Protein AF-A0A819KLL6-F1 (afdb_monomer_lite)

Sequence (241 aa):
MSSAAFSETLQFVTNVKLQELEKRRQAFSQHASRVLIDAQKHDNDLIEKVTTLVQGITSWSGFRISNGNLNLDNIQRWLHQATLDPGFPRSLLESWAQKLTDRINQENTQYDYAKLFGNLLTDWLTVSSQSIGTTNTQADQNMATGNQDDSEKLNSTDTMEQKKQLESIIFREREIDVHGLEAYLEDLFSDKDAQEALIALRVRLATFGDTLRRTTINEYDMEWCIKSLLAADLLSDAKQT

Radius of gyration: 29.78 Å; chains: 1; bounding box: 58×73×79 Å

Organism: NCBI:txid433720

Secondary structure (DSSP, 8-state):
-HHHHHHHHHHHHHHHHHHHHHHHHHHHHHHHHHHHHHHHHTTT-HHHHHHHHHHHHHH-TT----TTT--HHHHHHHHHHHHH-TT--HHHHHHHHHHHHHHHHHHHHHHHHHHHHHHHHHHHHHHHHHHHHSSS-SS---------HHHHHHHHHHHHHHHHHHHHHHHS-----HHHHHHHHHHHT-SHHHHHHHHHHHHHHHHHHHHHHHPPP-HHHHHHHHHHHHHTT-SSGGG--

pLDDT: mean 79.27, std 16.71, range [30.45, 96.19]

Foldseek 3Di:
DVVLLVLVVVLVVLVVVLVVLVVVLVVLVVLLVVLVVCLVVCPVPLLVSLVSLLCSQVVDPPQDPPPPPDDSVVVVVVSVVVVVDPPDDPVVSVVSSVVSNVSSVVVSVVSVVVNVVSVVVSVVSVVVSVVVVPPDPDDDDDDDDDDPPPVVVVVVVVSVVVVVVVCCVVPDDPPDPPVVVVVVVCVVQVDPVSVVVVVVVVVVVVVVVVCVVPDDQDPVNVVVVVVVCVVVCCPDPVNVD

Structure (mmCIF, N/CA/C/O backbone):
data_AF-A0A819KLL6-F1
#
_entry.id   AF-A0A819KLL6-F1
#
loop_
_atom_site.group_PDB
_atom_site.id
_atom_site.type_symbol
_atom_site.label_atom_id
_atom_site.label_alt_id
_atom_site.label_comp_id
_atom_site.label_asym_id
_atom_site.label_entity_id
_atom_site.label_seq_id
_atom_site.pdbx_PDB_ins_code
_atom_site.Cartn_x
_atom_site.Cartn_y
_atom_site.Cartn_z
_atom_site.occupancy
_atom_site.B_iso_or_equiv
_atom_site.auth_seq_id
_atom_site.auth_comp_id
_atom_site.auth_asym_id
_atom_site.auth_atom_id
_atom_site.pdbx_PDB_model_num
ATOM 1 N N . MET A 1 1 ? -19.295 -7.312 40.055 1.00 43.69 1 MET A N 1
ATOM 2 C CA . MET A 1 1 ? -20.342 -7.357 39.012 1.00 43.69 1 MET A CA 1
ATOM 3 C C . MET A 1 1 ? -19.944 -6.600 37.732 1.00 43.69 1 MET A C 1
ATOM 5 O O . MET A 1 1 ? -20.010 -7.207 36.680 1.00 43.69 1 MET A O 1
ATOM 9 N N . SER A 1 2 ? -19.447 -5.350 37.777 1.00 51.59 2 SER A N 1
ATOM 10 C CA . SER A 1 2 ? -19.089 -4.568 36.560 1.00 51.59 2 SER A CA 1
ATOM 11 C C . SER A 1 2 ? -17.897 -5.102 35.728 1.00 51.59 2 SER A C 1
ATOM 13 O O . SER A 1 2 ? -17.943 -5.047 34.503 1.00 51.59 2 SER A O 1
ATOM 15 N N . SER A 1 3 ? -16.860 -5.672 36.361 1.00 57.91 3 SER A N 1
ATOM 16 C CA . SER A 1 3 ? -15.659 -6.170 35.653 1.00 57.91 3 SER A CA 1
ATOM 17 C C . SER A 1 3 ? -15.942 -7.359 34.717 1.00 57.91 3 SER A C 1
ATOM 19 O O . SER A 1 3 ? -15.397 -7.435 33.619 1.00 57.91 3 SER A O 1
ATOM 21 N N . ALA A 1 4 ? -16.850 -8.259 35.115 1.00 61.16 4 ALA A N 1
ATOM 22 C CA . ALA A 1 4 ? -17.187 -9.450 34.331 1.00 61.16 4 ALA A CA 1
ATOM 23 C C . ALA A 1 4 ? -17.933 -9.093 33.032 1.00 61.16 4 ALA A C 1
ATOM 25 O O . ALA A 1 4 ? -17.544 -9.550 31.962 1.00 61.16 4 ALA A O 1
ATOM 26 N N . ALA A 1 5 ? -18.926 -8.199 33.111 1.00 61.94 5 ALA A N 1
ATOM 27 C CA . ALA A 1 5 ? -19.683 -7.731 31.946 1.00 61.94 5 ALA A CA 1
ATOM 28 C C . ALA A 1 5 ? -18.800 -6.978 30.931 1.00 61.94 5 ALA A C 1
ATOM 30 O O . ALA A 1 5 ? -18.973 -7.127 29.720 1.00 61.94 5 ALA A O 1
ATOM 31 N N . PHE A 1 6 ? -17.820 -6.206 31.418 1.00 69.00 6 PHE A N 1
ATOM 32 C CA . PHE A 1 6 ? -16.822 -5.534 30.579 1.00 69.00 6 PHE A CA 1
ATOM 33 C C . PHE A 1 6 ? -15.870 -6.528 29.895 1.00 69.00 6 PHE A C 1
ATOM 35 O O . PHE A 1 6 ? -15.608 -6.414 28.699 1.00 69.00 6 PHE A O 1
ATOM 42 N N . SER A 1 7 ? -15.387 -7.538 30.628 1.00 72.69 7 SER A N 1
ATOM 43 C CA . SER A 1 7 ? -14.541 -8.599 30.068 1.00 72.69 7 SER A CA 1
ATOM 44 C C . SER A 1 7 ? -15.262 -9.380 28.966 1.00 72.69 7 SER A C 1
ATOM 46 O O . SER A 1 7 ? -14.669 -9.676 27.932 1.00 72.69 7 SER A O 1
ATOM 48 N N . GLU A 1 8 ? -16.547 -9.678 29.159 1.00 74.00 8 GLU A N 1
ATOM 49 C CA . GLU A 1 8 ? -17.359 -10.428 28.198 1.00 74.00 8 GLU A CA 1
ATOM 50 C C . GLU A 1 8 ? -17.634 -9.626 26.913 1.00 74.00 8 GLU A C 1
ATOM 52 O O . GLU A 1 8 ? -17.493 -10.145 25.803 1.00 74.00 8 GLU A O 1
ATOM 57 N N . THR A 1 9 ? -17.950 -8.331 27.032 1.00 80.69 9 THR A N 1
ATOM 58 C CA . THR A 1 9 ? -18.115 -7.455 25.856 1.00 80.69 9 THR A CA 1
ATOM 59 C C . THR A 1 9 ? -16.808 -7.279 25.088 1.00 80.69 9 THR A C 1
ATOM 61 O O . THR A 1 9 ? -16.808 -7.358 23.858 1.00 80.69 9 THR A O 1
ATOM 64 N N . LEU A 1 10 ? -15.683 -7.099 25.785 1.00 79.94 10 LEU A N 1
ATOM 65 C CA . LEU A 1 10 ? -14.361 -6.985 25.165 1.00 79.94 10 LEU A CA 1
ATOM 66 C C . LEU A 1 10 ? -13.969 -8.293 24.452 1.00 79.94 10 LEU A C 1
ATOM 68 O O . LEU A 1 10 ? -13.475 -8.256 23.322 1.00 79.94 10 LEU A O 1
ATOM 72 N N . GLN A 1 11 ? -14.267 -9.450 25.048 1.00 80.81 11 GLN A N 1
ATOM 73 C CA . GLN A 1 11 ? -14.055 -10.761 24.429 1.00 80.81 11 GLN A CA 1
ATOM 74 C C . GLN A 1 11 ? -14.907 -10.949 23.167 1.00 80.81 11 GLN A C 1
ATOM 76 O O . GLN A 1 11 ? -14.390 -11.393 22.140 1.00 80.81 11 GLN A O 1
ATOM 81 N N . PHE A 1 12 ? -16.183 -10.555 23.191 1.00 80.56 12 PHE A N 1
ATOM 82 C CA . PHE A 1 12 ? -17.045 -10.600 22.008 1.00 80.56 12 PHE A CA 1
ATOM 83 C C . PHE A 1 12 ? -16.522 -9.701 20.877 1.00 80.56 12 PHE A C 1
ATOM 85 O O . PHE A 1 12 ? -16.361 -10.164 19.747 1.00 80.56 12 PHE A O 1
ATOM 92 N N . VAL A 1 13 ? -16.199 -8.436 21.177 1.00 84.00 13 VAL A N 1
ATOM 93 C CA . VAL A 1 13 ? -15.665 -7.487 20.184 1.00 84.00 13 VAL A CA 1
ATOM 94 C C . VAL A 1 13 ? -14.349 -7.998 19.597 1.00 84.00 13 VAL A C 1
ATOM 96 O O . VAL A 1 13 ? -14.168 -7.959 18.380 1.00 84.00 13 VAL A O 1
ATOM 99 N N . THR A 1 14 ? -13.458 -8.527 20.438 1.00 85.62 14 THR A N 1
ATOM 100 C CA . THR A 1 14 ? -12.196 -9.145 20.008 1.00 85.62 14 THR A CA 1
ATOM 101 C C . THR A 1 14 ? -12.443 -10.303 19.047 1.00 85.62 14 THR A C 1
ATOM 103 O O . THR A 1 14 ? -11.860 -10.324 17.966 1.00 85.62 14 THR A O 1
ATOM 106 N N . ASN A 1 15 ? -13.341 -11.231 19.389 1.00 84.81 15 ASN A N 1
ATOM 107 C CA . ASN A 1 15 ? -13.653 -12.383 18.541 1.00 84.81 15 ASN A CA 1
ATOM 108 C C . ASN A 1 15 ? -14.203 -11.963 17.173 1.00 84.81 15 ASN A C 1
ATOM 110 O O . ASN A 1 15 ? -13.747 -12.466 16.146 1.00 84.81 15 ASN A O 1
ATOM 114 N N . VAL A 1 16 ? -15.130 -11.000 17.138 1.00 88.19 16 VAL A N 1
ATOM 115 C CA . VAL A 1 16 ? -15.673 -10.467 15.877 1.00 88.19 16 VAL A CA 1
ATOM 116 C C . VAL A 1 16 ? -14.569 -9.806 15.045 1.00 88.19 16 VAL A C 1
ATOM 118 O O . VAL A 1 16 ? -14.464 -10.045 13.840 1.00 88.19 16 VAL A O 1
ATOM 121 N N . LYS A 1 17 ? -13.699 -9.005 15.673 1.00 88.44 17 LYS A N 1
ATOM 122 C CA . LYS A 1 17 ? -12.571 -8.359 14.984 1.00 88.44 17 LYS A CA 1
ATOM 123 C C . LYS A 1 17 ? -11.560 -9.372 14.453 1.00 88.44 17 LYS A C 1
ATOM 125 O O . LYS A 1 17 ? -11.048 -9.172 13.354 1.00 88.44 17 LYS A O 1
ATOM 130 N N . LEU A 1 18 ? -11.304 -10.456 15.180 1.00 89.94 18 LEU A N 1
ATOM 131 C CA . LEU A 1 18 ? -10.406 -11.522 14.743 1.00 89.94 18 LEU A CA 1
ATOM 132 C C . LEU A 1 18 ? -10.955 -12.321 13.569 1.00 89.94 18 LEU A C 1
ATOM 134 O O . LEU A 1 18 ? -10.202 -12.639 12.652 1.00 89.94 18 LEU A O 1
ATOM 138 N N . GLN A 1 19 ? -12.257 -12.607 13.558 1.00 89.12 19 GLN A N 1
ATOM 139 C CA . GLN A 1 19 ? -12.903 -13.261 12.419 1.00 89.12 19 GLN A CA 1
ATOM 140 C C . GLN A 1 19 ? -12.798 -12.408 11.150 1.00 89.12 19 GLN A C 1
ATOM 142 O O . GLN A 1 19 ? -12.433 -12.912 10.087 1.00 89.12 19 GLN A O 1
ATOM 147 N N . GLU A 1 20 ? -13.057 -11.104 11.264 1.00 90.56 20 GLU A N 1
ATOM 148 C CA . GLU A 1 20 ? -12.923 -10.174 10.140 1.00 90.56 20 GLU A CA 1
ATOM 149 C C . GLU A 1 20 ? -11.459 -10.028 9.688 1.00 90.56 20 GLU A C 1
ATOM 151 O O . GLU A 1 20 ? -11.174 -9.980 8.489 1.00 90.56 20 GLU A O 1
ATOM 156 N N . LEU A 1 21 ? -10.509 -10.021 10.628 1.00 90.56 21 LEU A N 1
ATOM 157 C CA . LEU A 1 21 ? -9.077 -10.029 10.329 1.00 90.56 21 LEU A CA 1
ATOM 158 C C . LEU A 1 21 ? -8.664 -11.298 9.579 1.00 90.56 21 LEU A C 1
ATOM 160 O O . LEU A 1 21 ? -7.962 -11.202 8.575 1.00 90.56 21 LEU A O 1
ATOM 164 N N . GLU A 1 22 ? -9.119 -12.475 10.013 1.00 90.75 22 GLU A N 1
ATOM 165 C CA . GLU A 1 22 ? -8.812 -13.743 9.345 1.00 90.75 22 GLU A CA 1
ATOM 166 C C . GLU A 1 22 ? -9.378 -13.776 7.923 1.00 90.75 22 GLU A C 1
ATOM 168 O O . GLU A 1 22 ? -8.683 -14.196 6.997 1.00 90.75 22 GLU A O 1
ATOM 173 N N . LYS A 1 23 ? -10.601 -13.271 7.721 1.00 92.44 23 LYS A N 1
ATOM 174 C CA . LYS A 1 23 ? -11.202 -13.150 6.388 1.00 92.44 23 LYS A CA 1
ATOM 175 C C . LYS A 1 23 ? -10.347 -12.274 5.469 1.00 92.44 23 LYS A C 1
ATOM 177 O O . LYS A 1 23 ? -10.084 -12.650 4.326 1.00 92.44 23 LYS A O 1
ATOM 182 N N . ARG A 1 24 ? -9.872 -11.130 5.972 1.00 90.81 24 ARG A N 1
ATOM 183 C CA . ARG A 1 24 ? -8.979 -10.230 5.224 1.00 90.81 24 ARG A CA 1
ATOM 184 C C . ARG A 1 24 ? -7.627 -10.871 4.934 1.00 90.81 24 ARG A C 1
ATOM 186 O O . ARG A 1 24 ? -7.157 -10.767 3.806 1.00 90.81 24 ARG A O 1
ATOM 193 N N . ARG A 1 25 ? -7.041 -11.577 5.906 1.00 91.38 25 ARG A N 1
ATOM 194 C CA . ARG A 1 25 ? -5.781 -12.316 5.741 1.00 91.38 25 ARG A CA 1
ATOM 195 C C . ARG A 1 25 ? -5.893 -13.372 4.648 1.00 91.38 25 ARG A C 1
ATOM 197 O O . ARG A 1 25 ? -5.031 -13.438 3.781 1.00 91.38 25 ARG A O 1
ATOM 204 N N . GLN A 1 26 ? -6.956 -14.176 4.656 1.00 93.19 26 GLN A N 1
ATOM 205 C CA . GLN A 1 26 ? -7.172 -15.205 3.635 1.00 93.19 26 GLN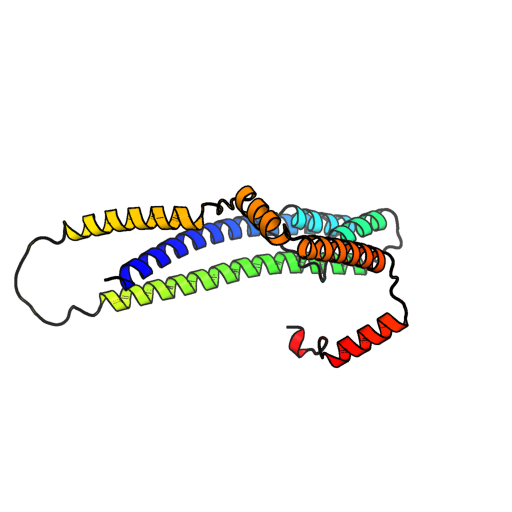 A CA 1
ATOM 206 C C . GLN A 1 26 ? -7.350 -14.592 2.247 1.00 93.19 26 GLN A C 1
ATOM 208 O O . GLN A 1 26 ? -6.708 -15.037 1.297 1.00 93.19 26 GLN A O 1
ATOM 213 N N . ALA A 1 27 ? -8.170 -13.544 2.138 1.00 92.62 27 ALA A N 1
ATOM 214 C CA . ALA A 1 27 ? -8.381 -12.847 0.877 1.00 92.62 27 ALA A CA 1
ATOM 215 C C . ALA A 1 27 ? -7.073 -12.233 0.341 1.00 92.62 27 ALA A C 1
ATOM 217 O O . ALA A 1 27 ? -6.761 -12.394 -0.839 1.00 92.62 27 ALA A O 1
ATOM 218 N N . PHE A 1 28 ? -6.271 -11.601 1.206 1.00 92.25 28 PHE A N 1
ATOM 219 C CA . PHE A 1 28 ? -4.978 -11.048 0.808 1.00 92.25 28 PHE A CA 1
ATOM 220 C C . PHE A 1 28 ? -3.969 -12.137 0.443 1.00 92.25 28 PHE A C 1
ATOM 222 O O . PHE A 1 28 ? -3.293 -12.014 -0.567 1.00 92.25 28 PHE A O 1
ATOM 229 N N . SER A 1 29 ? -3.882 -13.226 1.207 1.00 92.19 29 SER A N 1
ATOM 230 C CA . SER A 1 29 ? -2.958 -14.333 0.929 1.00 92.19 29 SER A CA 1
ATOM 231 C C . SER A 1 29 ? -3.255 -15.006 -0.420 1.00 92.19 29 SER A C 1
ATOM 233 O O . SER A 1 29 ? -2.341 -15.297 -1.199 1.00 92.19 29 SER A O 1
ATOM 235 N N . GLN A 1 30 ? -4.537 -15.188 -0.755 1.00 93.94 30 GLN A N 1
ATOM 236 C CA . GLN A 1 30 ? -4.962 -15.669 -2.074 1.00 93.94 30 GLN A CA 1
ATOM 237 C C . GLN A 1 30 ? -4.600 -14.678 -3.187 1.00 93.94 30 GLN A C 1
ATOM 239 O O . GLN A 1 30 ? -4.105 -15.078 -4.239 1.00 93.94 30 GLN A O 1
ATOM 244 N N . HIS A 1 31 ? -4.803 -13.381 -2.951 1.00 92.88 31 HIS A N 1
ATOM 245 C CA . HIS A 1 31 ? -4.422 -12.336 -3.900 1.00 92.88 31 HIS A CA 1
ATOM 246 C C . HIS A 1 31 ? -2.905 -12.280 -4.120 1.00 92.88 31 HIS A C 1
ATOM 248 O O . HIS A 1 31 ? -2.441 -12.329 -5.256 1.00 92.88 31 HIS A O 1
ATOM 254 N N . ALA A 1 32 ? -2.126 -12.253 -3.040 1.00 92.75 32 ALA A N 1
ATOM 255 C CA . ALA A 1 32 ? -0.670 -12.214 -3.056 1.00 92.75 32 ALA A CA 1
ATOM 256 C C . ALA A 1 32 ? -0.082 -13.431 -3.779 1.00 92.75 32 ALA A C 1
ATOM 258 O O . ALA A 1 32 ? 0.744 -13.271 -4.673 1.00 92.75 32 ALA A O 1
ATOM 259 N N . SER A 1 33 ? -0.546 -14.643 -3.456 1.00 93.50 33 SER A N 1
ATOM 260 C CA . SER A 1 33 ? -0.093 -15.864 -4.138 1.00 93.50 33 SER A CA 1
ATOM 261 C C . SER A 1 33 ? -0.405 -15.839 -5.633 1.00 93.50 33 SER A C 1
ATOM 263 O O . SER A 1 33 ? 0.473 -16.143 -6.438 1.00 93.50 33 SER A O 1
ATOM 265 N N . ARG A 1 34 ? -1.608 -15.402 -6.027 1.00 94.38 34 ARG A N 1
ATOM 266 C CA . ARG A 1 34 ? -1.965 -15.227 -7.439 1.00 94.38 34 ARG A CA 1
ATOM 267 C C . ARG A 1 34 ? -1.034 -14.240 -8.146 1.00 94.38 34 ARG A C 1
ATOM 269 O O . ARG A 1 34 ? -0.492 -14.581 -9.191 1.00 94.38 34 ARG A O 1
ATOM 276 N N . VAL A 1 35 ? -0.830 -13.052 -7.577 1.00 93.38 35 VAL A N 1
ATOM 277 C CA . VAL A 1 35 ? 0.025 -12.005 -8.163 1.00 93.38 35 VAL A CA 1
ATOM 278 C C . VAL A 1 35 ? 1.471 -12.483 -8.307 1.00 93.38 35 VAL A C 1
ATOM 280 O O . VAL A 1 35 ? 2.089 -12.244 -9.341 1.00 93.38 35 VAL A O 1
ATOM 283 N N . LEU A 1 36 ? 2.008 -13.189 -7.308 1.00 92.81 36 LEU A N 1
ATOM 284 C CA . LEU A 1 36 ? 3.369 -13.728 -7.360 1.00 92.81 36 LEU A CA 1
ATOM 285 C C . LEU A 1 36 ? 3.516 -14.836 -8.413 1.00 92.81 36 LEU A C 1
ATOM 287 O O . LEU A 1 36 ? 4.511 -14.849 -9.136 1.00 92.81 36 LEU A O 1
ATOM 291 N N . ILE A 1 37 ? 2.527 -15.725 -8.546 1.00 94.12 37 ILE A N 1
ATOM 292 C CA . ILE A 1 37 ? 2.507 -16.759 -9.594 1.00 94.12 37 ILE A CA 1
ATOM 293 C C . ILE A 1 37 ? 2.413 -16.120 -10.982 1.00 94.12 37 ILE A C 1
ATOM 295 O O . ILE A 1 37 ? 3.123 -16.530 -11.898 1.00 94.12 37 ILE A O 1
ATOM 299 N N . ASP A 1 38 ? 1.548 -15.120 -11.152 1.00 91.75 38 ASP A N 1
ATOM 300 C CA . ASP A 1 38 ? 1.411 -14.410 -12.422 1.00 91.75 38 ASP A CA 1
ATOM 301 C C . ASP A 1 38 ? 2.715 -13.678 -12.778 1.00 91.75 38 ASP A C 1
ATOM 303 O O . ASP A 1 38 ? 3.191 -13.804 -13.901 1.00 91.75 38 ASP A O 1
ATOM 307 N N . ALA A 1 39 ? 3.376 -13.035 -11.811 1.00 91.75 39 ALA A N 1
ATOM 308 C CA . ALA A 1 39 ? 4.673 -12.392 -12.017 1.00 91.75 39 ALA A CA 1
ATOM 309 C C . ALA A 1 39 ? 5.799 -13.380 -12.388 1.00 91.75 39 ALA A C 1
ATOM 311 O O . ALA A 1 39 ? 6.654 -13.043 -13.205 1.00 91.75 39 ALA A O 1
ATOM 312 N N . GLN A 1 40 ? 5.804 -14.599 -11.833 1.00 91.06 40 GLN A N 1
ATOM 313 C CA . GLN A 1 40 ? 6.787 -15.644 -12.171 1.00 91.06 40 GLN A CA 1
ATOM 314 C C . GLN A 1 40 ? 6.679 -16.124 -13.626 1.00 91.06 40 GLN A C 1
ATOM 316 O O . GLN A 1 40 ? 7.679 -16.515 -14.225 1.00 91.06 40 GLN A O 1
ATOM 321 N N . LYS A 1 41 ? 5.492 -16.059 -14.244 1.00 91.19 41 LYS A N 1
ATOM 322 C CA . LYS A 1 41 ? 5.326 -16.417 -15.667 1.00 91.19 41 LYS A CA 1
ATOM 323 C C . LYS A 1 41 ? 6.127 -15.501 -16.596 1.00 91.19 41 LYS A C 1
ATOM 325 O O . LYS A 1 41 ? 6.498 -15.923 -17.687 1.00 91.19 41 LYS A O 1
ATOM 330 N N . HIS A 1 42 ? 6.418 -14.282 -16.146 1.00 89.38 42 HIS A N 1
ATOM 331 C CA . HIS A 1 42 ? 7.160 -13.270 -16.890 1.00 89.38 42 HIS A CA 1
ATOM 332 C C . HIS A 1 42 ? 8.648 -13.218 -16.494 1.00 89.38 42 HIS A C 1
ATOM 334 O O . HIS A 1 42 ? 9.291 -12.191 -16.657 1.00 89.38 42 HIS A O 1
ATOM 340 N N . ASP A 1 43 ? 9.250 -14.307 -15.997 1.00 84.00 43 ASP A N 1
ATOM 341 C CA . ASP A 1 43 ? 10.675 -14.306 -15.608 1.00 84.00 43 ASP A CA 1
ATOM 342 C C . ASP A 1 43 ? 11.637 -13.941 -16.758 1.00 84.00 43 ASP A C 1
ATOM 344 O O . ASP A 1 43 ? 12.701 -13.370 -16.515 1.00 84.00 43 ASP A O 1
ATOM 348 N N . ASN A 1 44 ? 11.246 -14.196 -18.011 1.00 84.75 44 ASN A N 1
ATOM 349 C CA . ASN A 1 44 ? 12.013 -13.788 -19.193 1.00 84.75 44 ASN A CA 1
ATOM 350 C C . ASN A 1 44 ? 11.807 -12.309 -19.582 1.00 84.75 44 ASN A C 1
ATOM 352 O O . ASN A 1 44 ? 12.675 -11.737 -20.248 1.00 84.75 44 ASN A O 1
ATOM 356 N N . ASP A 1 45 ? 10.701 -11.688 -19.156 1.00 89.31 45 ASP A N 1
ATOM 357 C CA . ASP A 1 45 ? 10.357 -10.289 -19.428 1.00 89.31 45 ASP A CA 1
ATOM 358 C C . ASP A 1 45 ? 10.166 -9.500 -18.124 1.00 89.31 45 ASP A C 1
ATOM 360 O O . ASP A 1 45 ? 9.101 -9.457 -17.502 1.00 89.31 45 ASP A O 1
ATOM 364 N N . LEU A 1 46 ? 11.234 -8.813 -17.725 1.00 89.31 46 LEU A N 1
ATOM 365 C CA . LEU A 1 46 ? 11.256 -8.021 -16.500 1.00 89.31 46 LEU A CA 1
ATOM 366 C C . LEU A 1 46 ? 10.277 -6.840 -16.530 1.00 89.31 46 LEU A C 1
ATOM 368 O O . LEU A 1 46 ? 9.808 -6.431 -15.469 1.00 89.31 46 LEU A O 1
ATOM 372 N N . ILE A 1 47 ? 9.959 -6.289 -17.704 1.00 89.88 47 ILE A N 1
ATOM 373 C CA . ILE A 1 47 ? 9.039 -5.151 -17.811 1.00 89.88 47 ILE A CA 1
ATOM 374 C C . ILE A 1 47 ? 7.619 -5.635 -17.511 1.00 89.88 47 ILE A C 1
ATOM 376 O O . ILE A 1 47 ? 6.932 -5.054 -16.663 1.00 89.88 47 ILE A O 1
ATOM 380 N N . GLU A 1 48 ? 7.197 -6.734 -18.136 1.00 90.62 48 GLU A N 1
ATOM 381 C CA . GLU A 1 48 ? 5.895 -7.354 -17.866 1.00 90.62 48 GLU A CA 1
ATOM 382 C C . GLU A 1 48 ? 5.788 -7.857 -16.421 1.00 90.62 48 GLU A C 1
ATOM 384 O O . GLU A 1 48 ? 4.758 -7.662 -15.766 1.00 90.62 48 GLU A O 1
ATOM 389 N N . LYS A 1 49 ? 6.872 -8.418 -15.872 1.00 92.56 49 LYS A N 1
ATOM 390 C CA . LYS A 1 49 ? 6.934 -8.861 -14.474 1.00 92.56 49 LYS A CA 1
ATOM 391 C C . LYS A 1 49 ? 6.679 -7.721 -13.490 1.00 92.56 49 LYS A C 1
ATOM 393 O O . LYS A 1 49 ? 5.805 -7.832 -12.630 1.00 92.56 49 LYS A O 1
ATOM 398 N N . VAL A 1 50 ? 7.409 -6.609 -13.614 1.00 92.19 50 VAL A N 1
ATOM 399 C CA . VAL A 1 50 ? 7.226 -5.443 -12.732 1.00 92.19 50 VAL A CA 1
ATOM 400 C C . VAL A 1 50 ? 5.839 -4.828 -12.944 1.00 92.19 50 VAL A C 1
ATOM 402 O O . VAL A 1 50 ? 5.179 -4.475 -11.969 1.00 92.19 50 VAL A O 1
ATOM 405 N N . THR A 1 51 ? 5.349 -4.766 -14.185 1.00 92.44 51 THR A N 1
ATOM 406 C CA . THR A 1 51 ? 3.999 -4.262 -14.493 1.00 92.44 51 THR A CA 1
ATOM 407 C C . THR A 1 51 ? 2.916 -5.077 -13.784 1.00 92.44 51 THR A C 1
ATOM 409 O O . THR A 1 51 ? 2.032 -4.503 -13.146 1.00 92.44 51 THR A O 1
ATOM 412 N N . THR A 1 52 ? 3.024 -6.407 -13.818 1.00 93.12 52 THR A N 1
ATOM 413 C CA . THR A 1 52 ? 2.096 -7.330 -13.146 1.00 93.12 52 THR A CA 1
ATOM 414 C C . THR A 1 52 ? 2.109 -7.133 -11.629 1.00 93.12 52 THR A C 1
ATOM 416 O O . THR A 1 52 ? 1.052 -7.058 -11.001 1.00 93.12 52 THR A O 1
ATOM 419 N N . LEU A 1 53 ? 3.296 -6.971 -11.030 1.00 92.50 53 LEU A N 1
ATOM 420 C CA . LEU A 1 53 ? 3.442 -6.705 -9.594 1.00 92.50 53 LEU A CA 1
ATOM 421 C C . LEU A 1 53 ? 2.817 -5.363 -9.189 1.00 92.50 53 LEU A C 1
ATOM 423 O O . LEU A 1 53 ? 2.092 -5.294 -8.196 1.00 92.50 53 LEU A O 1
ATOM 427 N N . VAL A 1 54 ? 3.054 -4.302 -9.967 1.00 91.62 54 VAL A N 1
ATOM 428 C CA . VAL A 1 54 ? 2.466 -2.979 -9.714 1.00 91.62 54 VAL A CA 1
ATOM 429 C C . VAL A 1 54 ? 0.943 -3.038 -9.811 1.00 91.62 54 VAL A C 1
ATOM 431 O O . VAL A 1 54 ? 0.262 -2.564 -8.904 1.00 91.62 54 VAL A O 1
ATOM 434 N N . GLN A 1 55 ? 0.395 -3.658 -10.860 1.00 90.56 55 GLN A N 1
ATOM 435 C CA . GLN A 1 55 ? -1.053 -3.828 -11.012 1.00 90.56 55 GLN A CA 1
ATOM 436 C C . GLN A 1 55 ? -1.647 -4.616 -9.840 1.00 90.56 55 GLN A C 1
ATOM 438 O O . GLN A 1 55 ? -2.634 -4.183 -9.239 1.00 90.56 55 GLN A O 1
ATOM 443 N N . GLY A 1 56 ? -0.997 -5.716 -9.452 1.00 89.94 56 GLY A N 1
ATOM 444 C CA . GLY A 1 56 ? -1.381 -6.521 -8.297 1.00 89.94 56 GLY A CA 1
ATOM 445 C C . GLY A 1 56 ? -1.466 -5.701 -7.011 1.00 89.94 56 GLY A C 1
ATOM 446 O O . GLY A 1 56 ? -2.463 -5.795 -6.294 1.00 89.94 56 GLY A O 1
ATOM 447 N N . ILE A 1 57 ? -0.490 -4.830 -6.760 1.00 89.31 57 ILE A N 1
ATOM 448 C CA . ILE A 1 57 ? -0.487 -3.949 -5.588 1.00 89.31 57 ILE A CA 1
ATOM 449 C C . ILE A 1 57 ? -1.580 -2.873 -5.683 1.00 89.31 57 ILE A C 1
ATOM 451 O O . ILE A 1 57 ? -2.314 -2.674 -4.720 1.00 89.31 57 ILE A O 1
ATOM 455 N N . THR A 1 58 ? -1.747 -2.217 -6.837 1.00 87.00 58 THR A N 1
ATOM 456 C CA . THR A 1 58 ? -2.780 -1.172 -7.015 1.00 87.00 58 THR A CA 1
ATOM 457 C C . THR A 1 58 ? -4.211 -1.704 -6.938 1.00 87.00 58 THR A C 1
ATOM 459 O O . THR A 1 58 ? -5.112 -0.987 -6.513 1.00 87.00 58 THR A O 1
ATOM 462 N N . SER A 1 59 ? -4.432 -2.960 -7.333 1.00 87.94 59 SER A N 1
ATOM 463 C CA . SER A 1 59 ? -5.760 -3.585 -7.309 1.00 87.94 59 SER A CA 1
ATOM 464 C C . SER A 1 59 ? -6.253 -3.905 -5.895 1.00 87.94 59 SER A C 1
ATOM 466 O O . SER A 1 59 ? -7.454 -4.068 -5.683 1.00 87.94 59 SER A O 1
ATOM 468 N N . TRP A 1 60 ? -5.348 -3.967 -4.914 1.00 86.50 60 TRP A N 1
ATOM 469 C CA . TRP A 1 60 ? -5.699 -4.230 -3.526 1.00 86.50 60 TRP A CA 1
ATOM 470 C C . TRP A 1 60 ? -5.887 -2.922 -2.752 1.00 86.50 60 TRP A C 1
ATOM 472 O O . TRP A 1 60 ? -4.925 -2.260 -2.368 1.00 86.50 60 TRP A O 1
ATOM 482 N N . SER A 1 61 ? -7.138 -2.571 -2.439 1.00 74.75 61 SER A N 1
ATOM 483 C CA . SER A 1 61 ? -7.488 -1.314 -1.751 1.00 74.75 61 SER A CA 1
ATOM 484 C C . SER A 1 61 ? -6.924 -1.178 -0.327 1.00 74.75 61 SER A C 1
ATOM 486 O O . SER A 1 61 ? -7.032 -0.115 0.280 1.00 74.75 61 SER A O 1
ATOM 488 N N . GLY A 1 62 ? -6.364 -2.252 0.240 1.00 69.06 62 GLY A N 1
ATOM 489 C CA . GLY A 1 62 ? -5.775 -2.267 1.581 1.00 69.06 62 GLY A CA 1
ATOM 490 C C . GLY A 1 62 ? -4.288 -1.915 1.637 1.00 69.06 62 GLY A C 1
ATOM 491 O O . GLY A 1 62 ? -3.748 -1.792 2.733 1.00 69.06 62 GLY A O 1
ATOM 492 N N . PHE A 1 63 ? -3.613 -1.769 0.496 1.00 72.06 63 PHE A N 1
ATOM 493 C CA . PHE A 1 63 ? -2.161 -1.622 0.462 1.00 72.06 63 PHE A CA 1
ATOM 494 C C . PHE A 1 63 ? -1.743 -0.175 0.759 1.00 72.06 63 PHE A C 1
ATOM 496 O O . PHE A 1 63 ? -1.991 0.736 -0.031 1.00 72.06 63 PHE A O 1
ATOM 503 N N . ARG A 1 64 ? -1.097 0.066 1.906 1.00 65.38 64 ARG A N 1
ATOM 504 C CA . ARG A 1 64 ? -0.651 1.413 2.304 1.00 65.38 64 ARG A CA 1
ATOM 505 C C . ARG A 1 64 ? 0.810 1.631 1.967 1.00 65.38 64 ARG A C 1
ATOM 507 O O . ARG A 1 64 ? 1.684 1.454 2.810 1.00 65.38 64 ARG A O 1
ATOM 514 N N . ILE A 1 65 ? 1.104 2.046 0.744 1.00 62.50 65 ILE A N 1
ATOM 515 C CA . ILE A 1 65 ? 2.478 2.393 0.376 1.00 62.50 65 ILE A CA 1
ATOM 516 C C . ILE A 1 65 ? 2.831 3.707 1.058 1.00 62.50 65 ILE A C 1
ATOM 518 O O . ILE A 1 65 ? 2.376 4.770 0.653 1.00 62.50 65 ILE A O 1
ATOM 522 N N . SER A 1 66 ? 3.618 3.642 2.130 1.00 55.84 66 SER A N 1
ATOM 523 C CA . SER A 1 66 ? 4.243 4.834 2.691 1.00 55.84 66 SER A CA 1
ATOM 524 C C . SER A 1 66 ? 5.081 5.485 1.591 1.00 55.84 66 SER A C 1
ATOM 526 O O . SER A 1 66 ? 6.040 4.885 1.104 1.00 55.84 66 SER A O 1
ATOM 528 N N . ASN A 1 67 ? 4.695 6.703 1.208 1.00 53.06 67 ASN A N 1
ATOM 529 C CA . ASN A 1 67 ? 5.188 7.487 0.066 1.00 53.06 67 ASN A CA 1
ATOM 530 C C . ASN A 1 67 ? 6.710 7.767 0.040 1.00 53.06 67 ASN A C 1
ATOM 532 O O . ASN A 1 67 ? 7.171 8.512 -0.818 1.00 53.06 67 ASN A O 1
ATOM 536 N N . GLY A 1 68 ? 7.496 7.210 0.966 1.00 56.72 68 GLY A N 1
ATOM 537 C CA . GLY A 1 68 ? 8.920 7.504 1.120 1.00 56.72 68 GLY A CA 1
ATOM 538 C C . GLY A 1 68 ? 9.853 6.738 0.177 1.00 56.72 68 GLY A C 1
ATOM 539 O O . GLY A 1 68 ? 10.804 7.331 -0.315 1.00 56.72 68 GLY A O 1
ATOM 540 N N . ASN A 1 69 ? 9.596 5.451 -0.109 1.00 57.47 69 ASN A N 1
ATOM 541 C CA . ASN A 1 69 ? 10.611 4.581 -0.745 1.00 57.47 69 ASN A CA 1
ATOM 542 C C . ASN A 1 69 ? 10.217 3.956 -2.094 1.00 57.47 69 ASN A C 1
ATOM 544 O O . ASN A 1 69 ? 11.098 3.572 -2.864 1.00 57.47 69 ASN A O 1
ATOM 548 N N . LEU A 1 70 ? 8.923 3.847 -2.408 1.00 69.25 70 LEU A N 1
ATOM 549 C CA . LEU A 1 70 ? 8.444 3.314 -3.685 1.00 69.25 70 LEU A CA 1
ATOM 550 C C . LEU A 1 70 ? 7.212 4.099 -4.128 1.00 69.25 70 LEU A C 1
ATOM 552 O O . LEU A 1 70 ? 6.123 3.897 -3.607 1.00 69.25 70 LEU A O 1
ATOM 556 N N . ASN A 1 71 ? 7.379 5.006 -5.085 1.00 83.12 71 ASN A N 1
ATOM 557 C CA . ASN A 1 71 ? 6.243 5.682 -5.695 1.00 83.12 71 ASN A CA 1
ATOM 558 C C . ASN A 1 71 ? 5.793 4.871 -6.921 1.00 83.12 71 ASN A C 1
ATOM 560 O O . ASN A 1 71 ? 6.516 4.811 -7.919 1.00 83.12 71 ASN A O 1
ATOM 564 N N . LEU A 1 72 ? 4.628 4.221 -6.828 1.00 84.06 72 LEU A N 1
ATOM 565 C CA . LEU A 1 72 ? 4.101 3.386 -7.911 1.00 84.06 72 LEU A CA 1
ATOM 566 C C . LEU A 1 72 ? 3.828 4.182 -9.185 1.00 84.06 72 LEU A C 1
ATOM 568 O O . LEU A 1 72 ? 4.107 3.674 -10.267 1.00 84.06 72 LEU A O 1
ATOM 572 N N . ASP A 1 73 ? 3.359 5.425 -9.065 1.00 85.38 73 ASP A N 1
ATOM 573 C CA . ASP A 1 73 ? 3.076 6.278 -10.223 1.00 85.38 73 ASP A CA 1
ATOM 574 C C . ASP A 1 73 ? 4.358 6.569 -11.000 1.00 85.38 73 ASP A C 1
ATOM 576 O O . ASP A 1 73 ? 4.377 6.552 -12.232 1.00 85.38 73 ASP A O 1
ATOM 580 N N . ASN A 1 74 ? 5.461 6.786 -10.278 1.00 87.12 74 ASN A N 1
ATOM 581 C CA . ASN A 1 74 ? 6.765 6.937 -10.905 1.00 87.12 74 ASN A CA 1
ATOM 582 C C . ASN A 1 74 ? 7.152 5.639 -11.614 1.00 87.12 74 ASN A C 1
ATOM 584 O O . ASN A 1 74 ? 7.461 5.684 -12.800 1.00 87.12 74 ASN A O 1
ATOM 588 N N . ILE A 1 75 ? 7.095 4.488 -10.934 1.00 88.06 75 ILE A N 1
ATOM 589 C CA . ILE A 1 75 ? 7.461 3.191 -11.531 1.00 88.06 75 ILE A CA 1
ATOM 590 C C . ILE A 1 75 ? 6.654 2.920 -12.805 1.00 88.06 75 ILE A C 1
ATOM 592 O O . ILE A 1 75 ? 7.238 2.514 -13.803 1.00 88.06 75 ILE A O 1
ATOM 596 N N . GLN A 1 76 ? 5.351 3.210 -12.825 1.00 88.50 76 GLN A N 1
ATOM 597 C CA . GLN A 1 76 ? 4.526 3.068 -14.030 1.00 88.50 76 GLN A CA 1
ATOM 598 C C . GLN A 1 76 ? 5.014 3.951 -15.186 1.00 88.50 76 GLN A C 1
ATOM 600 O O . GLN A 1 76 ? 5.100 3.484 -16.322 1.00 88.50 76 GLN A O 1
ATOM 605 N N . ARG A 1 77 ? 5.382 5.210 -14.914 1.00 88.25 77 ARG A N 1
ATOM 606 C CA . ARG A 1 77 ? 5.938 6.111 -15.939 1.00 88.25 77 ARG A CA 1
ATOM 607 C C . ARG A 1 77 ? 7.280 5.611 -16.469 1.00 88.25 77 ARG A C 1
ATOM 609 O O . ARG A 1 77 ? 7.491 5.609 -17.679 1.00 88.25 77 ARG A O 1
ATOM 616 N N . TRP A 1 78 ? 8.165 5.153 -15.586 1.00 89.25 78 TRP A N 1
ATOM 617 C CA . TRP A 1 78 ? 9.463 4.610 -15.988 1.00 89.25 78 TRP A CA 1
ATOM 618 C C . TRP A 1 78 ? 9.335 3.285 -16.747 1.00 89.25 78 TRP A C 1
ATOM 620 O O . TRP A 1 78 ? 10.089 3.060 -17.687 1.00 89.25 78 TRP A O 1
ATOM 630 N N . LEU A 1 79 ? 8.365 2.436 -16.399 1.00 90.25 79 LEU A N 1
ATOM 631 C CA . LEU A 1 79 ? 8.055 1.224 -17.162 1.00 90.25 79 LEU A CA 1
ATOM 632 C C . LEU A 1 79 ? 7.598 1.561 -18.578 1.00 90.25 79 LEU A C 1
ATOM 634 O O . LEU A 1 79 ? 8.057 0.935 -19.528 1.00 90.25 79 LEU A O 1
ATOM 638 N N . HIS A 1 80 ? 6.755 2.584 -18.736 1.00 88.19 80 HIS A N 1
ATOM 639 C CA . HIS A 1 80 ? 6.356 3.042 -20.062 1.00 88.19 80 HIS A CA 1
ATOM 640 C C . HIS A 1 80 ? 7.572 3.490 -20.889 1.00 88.19 80 HIS A C 1
ATOM 642 O O . HIS A 1 80 ? 7.701 3.109 -22.049 1.00 88.19 80 HIS A O 1
ATOM 648 N N . GLN A 1 81 ? 8.520 4.208 -20.283 1.00 87.12 81 GLN A N 1
ATOM 649 C CA . GLN A 1 81 ? 9.772 4.571 -20.952 1.00 87.12 81 GLN A CA 1
ATOM 650 C C . GLN A 1 81 ? 10.637 3.346 -21.294 1.00 87.12 81 GLN A C 1
ATOM 652 O O . GLN A 1 81 ? 11.165 3.271 -22.400 1.00 87.12 81 GLN A O 1
ATOM 657 N N . ALA A 1 82 ? 10.735 2.364 -20.395 1.00 87.81 82 ALA A N 1
ATOM 658 C CA . ALA A 1 82 ? 11.503 1.138 -20.616 1.00 87.81 82 ALA A CA 1
ATOM 659 C C . ALA A 1 82 ? 10.980 0.300 -21.797 1.00 87.81 82 ALA A C 1
ATOM 661 O O . ALA A 1 82 ? 11.761 -0.395 -22.437 1.00 87.81 82 ALA A O 1
ATOM 662 N N . THR A 1 83 ? 9.683 0.384 -22.128 1.00 87.06 83 THR A N 1
ATOM 663 C CA . THR A 1 83 ? 9.139 -0.283 -23.330 1.00 87.06 83 THR A CA 1
ATOM 664 C C . THR A 1 83 ? 9.623 0.337 -24.642 1.00 87.06 83 THR A C 1
ATOM 666 O O . THR A 1 83 ? 9.636 -0.336 -25.670 1.00 87.06 83 THR A O 1
ATOM 669 N N . LEU A 1 84 ? 10.013 1.614 -24.616 1.00 88.50 84 LEU A N 1
ATOM 670 C CA . LEU A 1 84 ? 10.424 2.378 -25.794 1.00 88.50 84 LEU A CA 1
ATOM 671 C C . LEU A 1 84 ? 11.949 2.506 -25.910 1.00 88.50 84 LEU A C 1
ATOM 673 O O . LEU A 1 84 ? 12.452 2.718 -27.012 1.00 88.50 84 LEU A O 1
ATOM 677 N N . ASP A 1 85 ? 12.676 2.386 -24.795 1.00 87.19 85 ASP A N 1
ATOM 678 C CA . ASP A 1 85 ? 14.125 2.578 -24.716 1.00 87.19 85 ASP A CA 1
ATOM 679 C C . ASP A 1 85 ? 14.881 1.250 -24.477 1.00 87.19 85 ASP A C 1
ATOM 681 O O . ASP A 1 85 ? 14.879 0.728 -23.357 1.00 87.19 85 ASP A O 1
ATOM 685 N N . PRO A 1 86 ? 15.603 0.720 -25.487 1.00 78.44 86 PRO A N 1
ATOM 686 C CA . PRO A 1 86 ? 16.438 -0.476 -25.348 1.00 78.44 86 PRO A CA 1
ATOM 687 C C . PRO A 1 86 ? 17.620 -0.313 -24.377 1.00 78.44 86 PRO A C 1
ATOM 689 O O . PRO A 1 86 ? 18.220 -1.310 -23.978 1.00 78.44 86 PRO A O 1
ATOM 692 N N . GLY A 1 87 ? 17.991 0.925 -24.029 1.00 83.12 87 GLY A N 1
ATOM 693 C CA . GLY A 1 87 ? 19.084 1.252 -23.112 1.00 83.12 87 GLY A CA 1
ATOM 694 C C . GLY A 1 87 ? 18.692 1.241 -21.633 1.00 83.12 87 GLY A C 1
ATOM 695 O O . GLY A 1 87 ? 19.532 1.541 -20.782 1.00 83.12 87 GLY A O 1
ATOM 696 N N . PHE A 1 88 ? 17.440 0.910 -21.306 1.00 87.12 88 PHE A N 1
ATOM 697 C CA . PHE A 1 88 ? 16.961 0.946 -19.930 1.00 87.12 88 PHE A CA 1
ATOM 698 C C . PHE A 1 88 ? 17.732 -0.040 -19.025 1.00 87.12 88 PHE A C 1
ATOM 700 O O . PHE A 1 88 ? 17.895 -1.215 -19.373 1.00 87.12 88 PHE A O 1
ATOM 707 N N . PRO A 1 89 ? 18.201 0.390 -17.837 1.00 88.69 89 PRO A N 1
ATOM 708 C CA . PRO A 1 89 ? 19.014 -0.453 -16.970 1.00 88.69 89 PRO A CA 1
ATOM 709 C C . PRO A 1 89 ? 18.215 -1.644 -16.430 1.00 88.69 89 PRO A C 1
ATOM 711 O O . PRO A 1 89 ? 17.295 -1.504 -15.624 1.00 88.69 89 PRO A O 1
ATOM 714 N N . ARG A 1 90 ? 18.623 -2.851 -16.828 1.00 87.88 90 ARG A N 1
ATOM 715 C CA . ARG A 1 90 ? 17.974 -4.110 -16.433 1.00 87.88 90 ARG A CA 1
ATOM 716 C C . ARG A 1 90 ? 18.065 -4.383 -14.925 1.00 87.88 90 ARG A C 1
ATOM 718 O O . ARG A 1 90 ? 17.097 -4.835 -14.322 1.00 87.88 90 ARG A O 1
ATOM 725 N N . SER A 1 91 ? 19.180 -3.992 -14.305 1.00 89.88 91 SER A N 1
ATOM 726 C CA . SER A 1 91 ? 19.397 -4.067 -12.853 1.00 89.88 91 SER A CA 1
ATOM 727 C C . SER A 1 91 ? 18.388 -3.238 -12.051 1.00 89.88 91 SER A C 1
ATOM 729 O O . SER A 1 91 ? 18.030 -3.600 -10.930 1.00 89.88 91 SER A O 1
ATOM 731 N N . LEU A 1 92 ? 17.888 -2.137 -12.622 1.00 89.88 92 LEU A N 1
ATOM 732 C CA . LEU A 1 92 ? 16.867 -1.314 -11.983 1.00 89.88 92 LEU A CA 1
ATOM 733 C C . LEU A 1 92 ? 15.515 -2.038 -11.962 1.00 89.88 92 LEU A C 1
ATOM 735 O O . LEU A 1 92 ? 14.870 -2.064 -10.914 1.00 89.88 92 LEU A O 1
ATOM 739 N N . LEU A 1 93 ? 15.126 -2.684 -13.071 1.00 90.38 93 LEU A N 1
ATOM 740 C CA . LEU A 1 93 ? 13.904 -3.498 -13.146 1.00 90.38 93 LEU A CA 1
ATOM 741 C C . LEU A 1 93 ? 13.944 -4.671 -12.164 1.00 90.38 93 LEU A C 1
ATOM 743 O O . LEU A 1 93 ? 12.961 -4.919 -11.472 1.00 90.38 93 LEU A O 1
ATOM 747 N N . GLU A 1 94 ? 15.086 -5.352 -12.054 1.00 91.31 94 GLU A N 1
ATOM 748 C CA . GLU A 1 94 ? 15.290 -6.420 -11.068 1.00 91.31 94 GLU A CA 1
ATOM 749 C C . GLU A 1 94 ? 15.132 -5.894 -9.638 1.00 91.31 94 GLU A C 1
ATOM 751 O O . GLU A 1 94 ? 14.398 -6.480 -8.840 1.00 91.31 94 GLU A O 1
ATOM 756 N N . SER A 1 95 ? 15.731 -4.737 -9.332 1.00 91.38 95 SER A N 1
ATOM 757 C CA 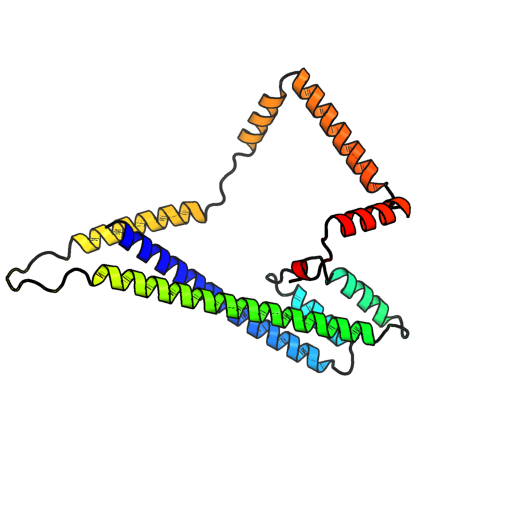. SER A 1 95 ? 15.595 -4.112 -8.013 1.00 91.38 95 SER A CA 1
ATOM 758 C C . SER A 1 95 ? 14.146 -3.728 -7.693 1.00 91.38 95 SER A C 1
ATOM 760 O O . SER A 1 95 ? 13.705 -3.864 -6.552 1.00 91.38 95 SER A O 1
ATOM 762 N N . TRP A 1 96 ? 13.377 -3.269 -8.687 1.00 91.50 96 TRP A N 1
ATOM 763 C CA . TRP A 1 96 ? 11.960 -2.954 -8.514 1.00 91.50 96 TRP A CA 1
ATOM 764 C C . TRP A 1 96 ? 11.126 -4.211 -8.330 1.00 91.50 96 TRP A C 1
ATOM 766 O O . TRP A 1 96 ? 10.308 -4.249 -7.414 1.00 91.50 96 TRP A O 1
ATOM 776 N N . ALA A 1 97 ? 11.360 -5.252 -9.129 1.00 91.81 97 ALA A N 1
ATOM 777 C CA . ALA A 1 97 ? 10.690 -6.537 -8.970 1.00 91.81 97 ALA A CA 1
ATOM 778 C C . ALA A 1 97 ? 10.922 -7.109 -7.565 1.00 91.81 97 ALA A C 1
ATOM 780 O O . ALA A 1 97 ? 9.969 -7.538 -6.911 1.00 91.81 97 ALA A O 1
ATOM 781 N N . GLN A 1 98 ? 12.163 -7.052 -7.075 1.00 92.19 98 GLN A N 1
ATOM 782 C CA . GLN A 1 98 ? 12.516 -7.505 -5.735 1.00 92.19 98 GLN A CA 1
ATOM 783 C C . GLN A 1 98 ? 11.811 -6.673 -4.661 1.00 92.19 98 GLN A C 1
ATOM 785 O O . GLN A 1 98 ? 11.068 -7.229 -3.861 1.00 92.19 98 GLN A O 1
ATOM 790 N N . LYS A 1 99 ? 11.923 -5.339 -4.703 1.00 91.06 99 LYS A N 1
ATOM 791 C CA . LYS A 1 99 ? 11.269 -4.464 -3.714 1.00 91.06 99 LYS A CA 1
ATOM 792 C C . LYS A 1 99 ? 9.745 -4.615 -3.687 1.00 91.06 99 LYS A C 1
ATOM 794 O O . LYS A 1 99 ? 9.151 -4.578 -2.613 1.00 91.06 99 LYS A O 1
ATOM 799 N N . LEU A 1 100 ? 9.096 -4.767 -4.845 1.00 91.00 100 LEU A N 1
ATOM 800 C CA . LEU A 1 100 ? 7.645 -4.979 -4.925 1.00 91.00 100 LEU A CA 1
ATOM 801 C C . LEU A 1 100 ? 7.251 -6.342 -4.339 1.00 91.00 100 LEU A C 1
ATOM 803 O O . LEU A 1 100 ? 6.272 -6.431 -3.601 1.00 91.00 100 LEU A O 1
ATOM 807 N N . THR A 1 101 ? 8.040 -7.382 -4.618 1.00 92.25 101 THR A N 1
ATOM 808 C CA . THR A 1 101 ? 7.845 -8.729 -4.061 1.00 92.25 101 THR A CA 1
ATOM 809 C C . THR A 1 101 ? 8.017 -8.728 -2.544 1.00 92.25 101 THR A C 1
ATOM 811 O O . THR A 1 101 ? 7.137 -9.194 -1.820 1.00 92.25 101 THR A O 1
ATOM 814 N N . ASP A 1 102 ? 9.105 -8.137 -2.054 1.00 91.25 102 ASP A N 1
ATOM 815 C CA . ASP A 1 102 ? 9.386 -7.989 -0.626 1.00 91.25 102 ASP A CA 1
ATOM 816 C C . ASP A 1 102 ? 8.259 -7.238 0.072 1.00 91.25 102 ASP A C 1
ATOM 818 O O . ASP A 1 102 ? 7.835 -7.611 1.164 1.00 91.25 102 ASP A O 1
ATOM 822 N N . ARG A 1 103 ? 7.708 -6.217 -0.587 1.00 88.75 103 ARG A N 1
ATOM 823 C CA . ARG A 1 103 ? 6.615 -5.442 -0.021 1.00 88.75 103 ARG A CA 1
ATOM 824 C C . ARG A 1 103 ? 5.308 -6.235 0.069 1.00 88.75 103 ARG A C 1
ATOM 826 O O . ARG A 1 103 ? 4.625 -6.137 1.086 1.00 88.75 103 ARG A O 1
ATOM 833 N N . ILE A 1 104 ? 4.968 -7.039 -0.940 1.00 90.44 104 ILE A N 1
ATOM 834 C CA . ILE A 1 104 ? 3.817 -7.960 -0.871 1.00 90.44 104 ILE A CA 1
ATOM 835 C C . ILE A 1 104 ? 4.005 -8.956 0.281 1.00 90.44 104 ILE A C 1
ATOM 837 O O . ILE A 1 104 ? 3.079 -9.183 1.062 1.00 90.44 104 ILE A O 1
ATOM 841 N N . ASN A 1 105 ? 5.212 -9.504 0.428 1.00 91.31 105 ASN A N 1
ATOM 842 C CA . ASN A 1 105 ? 5.538 -10.425 1.514 1.00 91.31 105 ASN A CA 1
ATOM 843 C C . ASN A 1 105 ? 5.436 -9.747 2.888 1.00 91.31 105 ASN A C 1
ATOM 845 O O . ASN A 1 105 ? 4.898 -10.342 3.817 1.00 91.31 105 ASN A O 1
ATOM 849 N N . GLN A 1 106 ? 5.887 -8.497 3.009 1.00 90.12 106 GLN A N 1
ATOM 850 C CA . GLN A 1 106 ? 5.797 -7.715 4.241 1.00 90.12 106 GLN A CA 1
ATOM 851 C C . GLN A 1 106 ? 4.346 -7.453 4.665 1.00 90.12 106 GLN A C 1
ATOM 853 O O . GLN A 1 106 ? 4.028 -7.511 5.847 1.00 90.12 106 GLN A O 1
ATOM 858 N N . GLU A 1 107 ? 3.443 -7.172 3.726 1.00 88.12 107 GLU A N 1
ATOM 859 C CA . GLU A 1 107 ? 2.016 -7.048 4.056 1.00 88.12 107 GLU A CA 1
ATOM 860 C C . GLU A 1 107 ? 1.432 -8.391 4.517 1.00 88.12 107 GLU A C 1
ATOM 862 O O . GLU A 1 107 ? 0.633 -8.443 5.452 1.00 88.12 107 GLU A O 1
ATOM 867 N N . ASN A 1 108 ? 1.870 -9.505 3.925 1.00 89.94 108 ASN A N 1
ATOM 868 C CA . ASN A 1 108 ? 1.411 -10.828 4.343 1.00 89.94 108 ASN A CA 1
ATOM 869 C C . ASN A 1 108 ? 1.871 -11.152 5.777 1.00 89.94 108 ASN A C 1
ATOM 871 O O . ASN A 1 108 ? 1.064 -11.583 6.602 1.00 89.94 108 ASN A O 1
ATOM 875 N N . THR A 1 109 ? 3.134 -10.858 6.109 1.00 90.75 109 THR A N 1
ATOM 876 C CA . THR A 1 109 ? 3.652 -11.041 7.473 1.00 90.75 109 THR A CA 1
ATOM 877 C C . THR A 1 109 ? 2.966 -10.118 8.478 1.00 90.75 109 THR A C 1
ATOM 879 O O . THR A 1 109 ? 2.714 -10.540 9.605 1.00 90.75 109 THR A O 1
ATOM 882 N N . GLN A 1 110 ? 2.585 -8.896 8.090 1.00 90.31 110 GLN A N 1
ATOM 883 C CA . GLN A 1 110 ? 1.785 -8.015 8.949 1.00 90.31 110 GLN A CA 1
ATOM 884 C C . GLN A 1 110 ? 0.443 -8.649 9.336 1.00 90.31 110 GLN A C 1
ATOM 886 O O . GLN A 1 110 ? 0.070 -8.601 10.510 1.00 90.31 110 GLN A O 1
ATOM 891 N N . TYR A 1 111 ? -0.268 -9.283 8.398 1.00 90.38 111 TYR A N 1
ATOM 892 C CA . TYR A 1 111 ? -1.506 -9.995 8.729 1.00 90.38 111 TYR A CA 1
ATOM 893 C C . TYR A 1 111 ? -1.266 -11.199 9.648 1.00 90.38 111 TYR A C 1
ATOM 895 O O . TYR A 1 111 ? -2.072 -11.445 10.550 1.00 90.38 111 TYR A O 1
ATOM 903 N N . ASP A 1 112 ? -0.168 -11.931 9.455 1.00 89.75 112 ASP A N 1
ATOM 904 C CA . ASP A 1 112 ? 0.197 -13.048 10.329 1.00 89.75 112 ASP A CA 1
ATOM 905 C C . ASP A 1 112 ? 0.516 -12.575 11.756 1.00 89.75 112 ASP A C 1
ATOM 907 O O . ASP A 1 112 ? 0.029 -13.166 12.724 1.00 89.75 112 ASP A O 1
ATOM 911 N N . TYR A 1 113 ? 1.240 -11.461 11.910 1.00 92.38 113 TYR A N 1
ATOM 912 C CA . TYR A 1 113 ? 1.475 -10.846 13.218 1.00 92.38 113 TYR A CA 1
ATOM 913 C C . TYR A 1 113 ? 0.185 -10.346 13.859 1.00 92.38 113 TYR A C 1
ATOM 915 O O . TYR A 1 113 ? -0.049 -10.593 15.041 1.00 92.38 113 TYR A O 1
ATOM 923 N N . ALA A 1 114 ? -0.683 -9.686 13.094 1.00 90.75 114 ALA A N 1
ATOM 924 C CA . ALA A 1 114 ? -1.949 -9.188 13.614 1.00 90.75 114 ALA A CA 1
ATOM 925 C C . ALA A 1 114 ? -2.851 -10.338 14.112 1.00 90.75 114 ALA A C 1
ATOM 927 O O . ALA A 1 114 ? -3.505 -10.207 15.148 1.00 90.75 114 ALA A O 1
ATOM 928 N N . LYS A 1 115 ? -2.814 -11.501 13.445 1.00 89.81 115 LYS A N 1
ATOM 929 C CA . LYS A 1 115 ? -3.457 -12.731 13.926 1.00 89.81 115 LYS A CA 1
ATOM 930 C C . LYS A 1 115 ? -2.806 -13.268 15.201 1.00 89.81 115 LYS A C 1
ATOM 932 O O . LYS A 1 115 ? -3.520 -13.615 16.138 1.00 89.81 115 LYS A O 1
ATOM 937 N N . LEU A 1 116 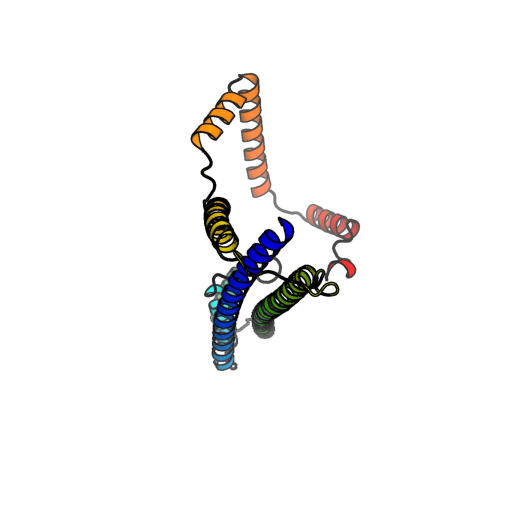? -1.474 -13.330 15.256 1.00 92.38 116 LEU A N 1
ATOM 938 C CA . LEU A 1 116 ? -0.740 -13.806 16.433 1.00 92.38 116 LEU A CA 1
ATOM 939 C C . LEU A 1 116 ? -1.062 -12.963 17.673 1.00 92.38 116 LEU A C 1
ATOM 941 O O . LEU A 1 116 ? -1.407 -13.518 18.714 1.00 92.38 116 LEU A O 1
ATOM 945 N N . PHE A 1 117 ? -1.009 -11.634 17.556 1.00 90.00 117 PHE A N 1
ATOM 946 C CA . PHE A 1 117 ? -1.342 -10.731 18.661 1.00 90.00 117 PHE A CA 1
ATOM 947 C C . PHE A 1 117 ? -2.810 -10.826 19.064 1.00 90.00 117 PHE A C 1
ATOM 949 O O . PHE A 1 117 ? -3.130 -10.767 20.249 1.00 90.00 117 PHE A O 1
ATOM 956 N N . GLY A 1 118 ? -3.704 -11.022 18.098 1.00 88.75 118 GLY A N 1
ATOM 957 C CA . GLY A 1 118 ? -5.113 -11.247 18.377 1.00 88.75 118 GLY A CA 1
ATOM 958 C C . GLY A 1 118 ? -5.385 -12.549 19.137 1.00 88.75 118 GLY A C 1
ATOM 959 O O . GLY A 1 118 ? -6.154 -12.550 20.098 1.00 88.75 118 GLY A O 1
ATOM 960 N N . ASN A 1 119 ? -4.707 -13.639 18.774 1.00 88.88 119 ASN A N 1
ATOM 961 C CA . ASN A 1 119 ? -4.784 -14.899 19.515 1.00 88.88 119 ASN A CA 1
ATOM 962 C C . ASN A 1 119 ? -4.254 -14.732 20.944 1.00 88.88 119 ASN A C 1
ATOM 964 O O . ASN A 1 119 ? -4.933 -15.119 21.886 1.00 88.88 119 ASN A O 1
ATOM 968 N N . LEU A 1 120 ? -3.104 -14.072 21.119 1.00 90.06 120 LEU A N 1
ATOM 969 C CA . LEU A 1 120 ? -2.531 -13.802 22.442 1.00 90.06 120 LEU A CA 1
ATOM 970 C C . LEU A 1 120 ? -3.481 -12.973 23.323 1.00 90.06 120 LEU A C 1
ATOM 972 O O . LEU A 1 120 ? -3.633 -13.235 24.515 1.00 90.06 120 LEU A O 1
ATOM 976 N N . LEU A 1 121 ? -4.143 -11.977 22.733 1.00 86.38 121 LEU A N 1
ATOM 977 C CA . LEU A 1 121 ? -5.140 -11.167 23.426 1.00 86.38 121 LEU A CA 1
ATOM 978 C C . LEU A 1 121 ? -6.373 -12.000 23.805 1.00 86.38 121 LEU A C 1
ATOM 980 O O . LEU A 1 121 ? -6.920 -11.824 24.892 1.00 86.38 121 LEU A O 1
ATOM 984 N N . THR A 1 122 ? -6.776 -12.944 22.954 1.00 86.31 122 THR A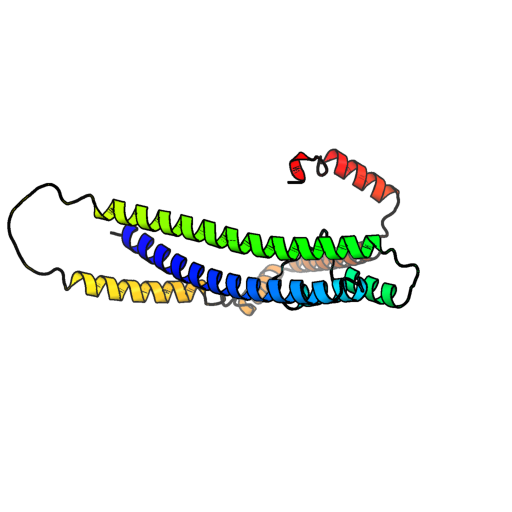 N 1
ATOM 985 C CA . THR A 1 122 ? -7.860 -13.891 23.255 1.00 86.31 122 THR A CA 1
ATOM 986 C C . THR A 1 122 ? -7.480 -14.804 24.416 1.00 86.31 122 THR A C 1
ATOM 988 O O . THR A 1 122 ? -8.249 -14.917 25.369 1.00 86.31 122 THR A O 1
ATOM 991 N N . ASP A 1 123 ? -6.275 -15.375 24.398 1.00 86.94 123 ASP A N 1
ATOM 992 C CA . ASP A 1 123 ? -5.760 -16.210 25.485 1.00 86.94 123 ASP A CA 1
ATOM 993 C C . ASP A 1 123 ? -5.741 -15.425 26.803 1.00 86.94 123 ASP A C 1
ATOM 995 O O . ASP A 1 123 ? -6.262 -15.890 27.818 1.00 86.94 123 ASP A O 1
ATOM 999 N N . TRP A 1 124 ? -5.256 -14.181 26.781 1.00 86.44 124 TRP A N 1
ATOM 1000 C CA . TRP A 1 124 ? -5.256 -13.311 27.957 1.00 86.44 124 TRP A CA 1
ATOM 1001 C C . TRP A 1 124 ? -6.668 -13.047 28.511 1.00 86.44 124 TRP A C 1
ATOM 1003 O O . TRP A 1 124 ? -6.873 -13.112 29.725 1.00 86.44 124 TRP A O 1
ATOM 1013 N N . LEU A 1 125 ? -7.659 -12.809 27.644 1.00 82.00 125 LEU A N 1
ATOM 1014 C CA . LEU A 1 125 ? -9.057 -12.615 28.056 1.00 82.00 125 LEU A CA 1
ATOM 1015 C C . LEU A 1 125 ? -9.704 -13.894 28.609 1.00 82.00 125 LEU A C 1
ATOM 1017 O O . LEU A 1 125 ? -10.525 -13.833 29.525 1.00 82.00 125 LEU A O 1
ATOM 1021 N N . THR A 1 126 ? -9.342 -15.065 28.083 1.00 81.00 126 THR A N 1
ATOM 1022 C CA . THR A 1 126 ? -9.850 -16.347 28.605 1.00 81.00 126 THR A CA 1
ATOM 1023 C C . THR A 1 126 ? -9.271 -16.682 29.982 1.00 81.00 126 THR A C 1
ATOM 1025 O O . THR A 1 126 ? -9.995 -17.149 30.859 1.00 81.00 126 THR A O 1
ATOM 1028 N N . VAL A 1 127 ? -7.993 -16.370 30.220 1.00 81.50 127 VAL A N 1
ATOM 1029 C CA . VAL A 1 127 ? -7.347 -16.562 31.528 1.00 81.50 127 VAL A CA 1
ATOM 1030 C C . VAL A 1 127 ? -7.898 -15.578 32.565 1.00 81.50 127 VAL A C 1
ATOM 1032 O O . VAL A 1 127 ? -8.159 -15.962 33.709 1.00 81.50 127 VAL A O 1
ATOM 1035 N N . SER A 1 128 ? -8.119 -14.316 32.184 1.00 69.88 128 SER A N 1
ATOM 1036 C CA . SER A 1 128 ? -8.656 -13.305 33.103 1.00 69.88 128 SER A CA 1
ATOM 1037 C C . SER A 1 128 ? -10.093 -13.621 33.535 1.00 69.88 128 SER A C 1
ATOM 1039 O O . SER A 1 128 ? -10.395 -13.546 34.728 1.00 69.88 128 SER A O 1
ATOM 1041 N N . SER A 1 129 ? -10.943 -14.072 32.607 1.00 63.41 129 SER A N 1
ATOM 1042 C CA . SER A 1 129 ? -12.316 -14.510 32.897 1.00 63.41 129 SER A CA 1
ATOM 1043 C C . SER A 1 129 ? -12.382 -15.782 33.758 1.00 63.41 129 SER A C 1
ATOM 1045 O O . SER A 1 129 ? -13.203 -15.841 34.674 1.00 63.41 129 SER A O 1
ATOM 1047 N N . GLN A 1 130 ? -11.483 -16.758 33.565 1.00 62.50 130 GLN A N 1
ATOM 1048 C CA . GLN A 1 130 ? -11.404 -17.948 34.429 1.00 62.50 130 GLN A CA 1
ATOM 1049 C C . GLN A 1 130 ? -10.960 -17.622 35.862 1.00 62.50 130 GLN A C 1
ATOM 1051 O O . GLN A 1 130 ? -11.534 -18.164 36.806 1.00 62.50 130 GLN A O 1
ATOM 1056 N N . SER A 1 131 ? -10.009 -16.698 36.054 1.00 54.19 131 SER A N 1
ATOM 1057 C CA . SER A 1 131 ? -9.538 -16.321 37.401 1.00 54.19 131 SER A CA 1
ATOM 1058 C C . SER A 1 131 ? -10.622 -15.672 38.278 1.00 54.19 131 SER A C 1
ATOM 1060 O O . SER A 1 131 ? -10.596 -15.804 39.503 1.00 54.19 131 SER A O 1
ATOM 1062 N N . ILE A 1 132 ? -11.607 -15.009 37.660 1.00 52.53 132 ILE A N 1
ATOM 1063 C CA . ILE A 1 132 ? -12.729 -14.356 38.350 1.00 52.53 132 ILE A CA 1
ATOM 1064 C C . ILE A 1 132 ? -13.813 -15.381 38.739 1.00 52.53 132 ILE A C 1
ATOM 1066 O O . ILE A 1 132 ? -14.512 -15.178 39.730 1.00 52.53 132 ILE A O 1
ATOM 1070 N N . GLY A 1 133 ? -13.922 -16.501 38.014 1.00 48.94 133 GLY A N 1
ATOM 1071 C CA . GLY A 1 133 ? -14.882 -17.579 38.283 1.00 48.94 133 GLY A CA 1
ATOM 1072 C C . GLY A 1 133 ? -14.449 -18.595 39.350 1.00 48.94 133 GLY A C 1
ATOM 1073 O O . GLY A 1 133 ? -15.292 -19.319 39.869 1.00 48.94 133 GLY A O 1
ATOM 1074 N N . THR A 1 134 ? -13.163 -18.656 39.713 1.00 39.03 134 THR A N 1
ATOM 1075 C CA . THR A 1 134 ? -12.622 -19.696 40.615 1.00 39.03 134 THR A CA 1
ATOM 1076 C C . THR A 1 134 ? -12.424 -19.276 42.074 1.00 39.03 134 THR A C 1
ATOM 1078 O O . THR A 1 134 ? -11.911 -20.068 42.860 1.00 39.03 134 THR A O 1
ATOM 1081 N N . THR A 1 135 ? -12.824 -18.070 42.494 1.00 37.81 135 THR A N 1
ATOM 1082 C CA . THR A 1 135 ? -12.601 -17.629 43.888 1.00 37.81 135 THR A CA 1
ATOM 1083 C C . THR A 1 135 ? -13.667 -18.054 44.900 1.00 37.81 135 THR A C 1
ATOM 1085 O O . THR A 1 135 ? -13.473 -17.785 46.076 1.00 37.81 135 THR A O 1
ATOM 1088 N N . ASN A 1 136 ? -14.726 -18.783 44.524 1.00 43.00 136 ASN A N 1
ATOM 1089 C CA . ASN A 1 136 ? -15.754 -19.216 45.484 1.00 43.00 136 ASN A CA 1
ATOM 1090 C C . ASN A 1 136 ? -16.243 -20.657 45.263 1.00 43.00 136 ASN A C 1
ATOM 1092 O O . ASN A 1 136 ? -17.412 -20.866 44.978 1.00 43.00 136 ASN A O 1
ATOM 1096 N N . THR A 1 137 ? -15.392 -21.668 45.457 1.00 40.09 137 THR A N 1
ATOM 1097 C CA . THR A 1 137 ? -15.874 -23.030 45.784 1.00 40.09 137 THR A CA 1
ATOM 1098 C C . THR A 1 137 ? -14.812 -23.840 46.525 1.00 40.09 137 THR A C 1
ATOM 1100 O O . THR A 1 137 ? -14.309 -24.824 45.998 1.00 40.09 137 THR A O 1
ATOM 1103 N N . GLN A 1 138 ? -14.477 -23.451 47.758 1.00 38.69 138 GLN A N 1
ATOM 1104 C CA . GLN A 1 138 ? -14.003 -24.382 48.795 1.00 38.69 138 GLN A CA 1
ATOM 1105 C C . GLN A 1 138 ? -14.368 -23.839 50.182 1.00 38.69 138 GLN A C 1
ATOM 1107 O O . GLN A 1 138 ? -13.530 -23.262 50.862 1.00 38.69 138 GLN A O 1
ATOM 1112 N N . ALA A 1 139 ? -15.638 -23.985 50.558 1.00 37.81 139 ALA A N 1
ATOM 1113 C CA . ALA A 1 139 ? -16.129 -24.190 51.925 1.00 37.81 139 ALA A CA 1
ATOM 1114 C C . ALA A 1 139 ? -17.638 -23.928 51.919 1.00 37.81 139 ALA A C 1
ATOM 1116 O O . ALA A 1 139 ? -18.074 -22.785 51.914 1.00 37.81 139 ALA A O 1
ATOM 1117 N N . ASP A 1 140 ? -18.420 -24.996 51.830 1.00 30.45 140 ASP A N 1
ATOM 1118 C CA . ASP A 1 140 ? -19.395 -25.382 52.854 1.00 30.45 140 ASP A CA 1
ATOM 1119 C C . ASP A 1 140 ? -20.501 -26.220 52.203 1.00 30.45 140 ASP A C 1
ATOM 1121 O O . ASP A 1 140 ? -21.173 -25.817 51.251 1.00 30.45 140 ASP A O 1
ATOM 1125 N N . GLN A 1 141 ? -20.637 -27.445 52.693 1.00 42.69 141 GLN A N 1
ATOM 1126 C CA . GLN A 1 141 ? -21.761 -28.302 52.368 1.00 42.69 141 GLN A CA 1
ATOM 1127 C C . GLN A 1 141 ? -22.926 -27.826 53.230 1.00 42.69 141 GLN A C 1
ATOM 1129 O O . GLN A 1 141 ? -22.862 -28.022 54.436 1.00 42.69 141 GLN A O 1
ATOM 1134 N N . ASN A 1 142 ? -23.980 -27.247 52.643 1.00 36.03 142 ASN A N 1
ATOM 1135 C CA . ASN A 1 142 ? -25.377 -27.529 53.013 1.00 36.03 142 ASN A CA 1
ATOM 1136 C C . ASN A 1 142 ? -26.392 -26.657 52.249 1.00 36.03 142 ASN A C 1
ATOM 1138 O O . ASN A 1 142 ? -26.330 -25.437 52.276 1.00 36.03 142 ASN A O 1
ATOM 1142 N N . MET A 1 143 ? -27.378 -27.348 51.661 1.00 37.47 143 MET A N 1
ATOM 1143 C CA . MET A 1 143 ? -28.791 -26.959 51.503 1.00 37.47 143 MET A CA 1
ATOM 1144 C C . MET A 1 143 ? -29.131 -25.580 50.902 1.00 37.47 143 MET A C 1
ATOM 1146 O O . MET A 1 143 ? -29.158 -24.578 51.604 1.00 37.47 143 MET A O 1
ATOM 1150 N N . ALA A 1 144 ? -29.609 -25.573 49.652 1.00 32.69 144 ALA A N 1
ATOM 1151 C CA . ALA A 1 144 ? -31.030 -25.357 49.323 1.00 32.69 144 ALA A CA 1
ATOM 1152 C C . ALA A 1 144 ? -31.213 -24.810 47.894 1.00 32.69 144 ALA A C 1
ATOM 1154 O O . ALA A 1 144 ? -30.699 -23.769 47.503 1.00 32.69 144 ALA A O 1
ATOM 1155 N N . THR A 1 145 ? -31.997 -25.565 47.137 1.00 42.94 145 THR A N 1
ATOM 1156 C CA . THR A 1 145 ? -32.563 -25.307 45.816 1.00 42.94 145 THR A CA 1
ATOM 1157 C C . THR A 1 145 ? -33.362 -23.998 45.733 1.00 42.94 145 THR A C 1
ATOM 1159 O O . THR A 1 145 ? -34.222 -23.762 46.576 1.00 42.94 145 THR A O 1
ATOM 1162 N N . GLY A 1 146 ? -33.192 -23.245 44.637 1.00 41.88 146 GLY A N 1
ATOM 1163 C CA . GLY A 1 146 ? -34.263 -22.417 44.062 1.00 41.88 146 GLY A CA 1
ATOM 1164 C C . GLY A 1 146 ? -33.870 -20.998 43.638 1.00 41.88 146 GLY A C 1
ATOM 1165 O O . GLY A 1 146 ? -33.624 -20.155 44.490 1.00 41.88 146 GLY A O 1
ATOM 1166 N N . ASN A 1 147 ? -33.965 -20.742 42.325 1.00 42.12 147 ASN A N 1
ATOM 1167 C CA . ASN A 1 147 ? -34.051 -19.435 41.638 1.00 42.12 147 ASN A CA 1
ATOM 1168 C C . ASN A 1 147 ? -32.737 -18.795 41.141 1.00 42.12 147 ASN A C 1
ATOM 1170 O O . ASN A 1 147 ? -32.390 -17.680 41.515 1.00 42.12 147 ASN A O 1
ATOM 1174 N N . GLN A 1 148 ? -32.061 -19.471 40.204 1.00 43.31 148 GLN A N 1
ATOM 1175 C CA . GLN A 1 148 ? -30.974 -18.910 39.376 1.00 43.31 148 GLN A CA 1
ATOM 1176 C C . GLN A 1 148 ? -31.480 -18.363 38.013 1.00 43.31 148 GLN A C 1
ATOM 1178 O O . GLN A 1 148 ? -30.710 -17.787 37.259 1.00 43.31 148 GLN A O 1
ATOM 1183 N N . ASP A 1 149 ? -32.769 -18.516 37.679 1.00 44.81 149 ASP A N 1
ATOM 1184 C CA . ASP A 1 149 ? -33.276 -18.334 36.300 1.00 44.81 149 ASP A CA 1
ATOM 1185 C C . ASP A 1 149 ? -33.780 -16.903 35.980 1.00 44.81 149 ASP A C 1
ATOM 1187 O O . ASP A 1 149 ? -33.875 -16.506 34.819 1.00 44.81 149 ASP A O 1
ATOM 1191 N N . ASP A 1 150 ? -34.082 -16.091 37.002 1.00 41.69 150 ASP A N 1
ATOM 1192 C CA . ASP A 1 150 ? -34.593 -14.716 36.817 1.00 41.69 150 ASP A CA 1
ATOM 1193 C C . ASP A 1 150 ? -33.477 -13.667 36.705 1.00 41.69 150 ASP A C 1
ATOM 1195 O O . ASP A 1 150 ? -33.651 -12.621 36.079 1.00 41.69 150 ASP A O 1
ATOM 1199 N N . SER A 1 151 ? -32.297 -13.956 37.258 1.00 47.91 151 SER A N 1
ATOM 1200 C CA . SER A 1 151 ? -31.151 -13.042 37.194 1.00 47.91 151 SER A CA 1
ATOM 1201 C C . SER A 1 151 ? -30.460 -13.112 35.825 1.00 47.91 151 SER A C 1
ATOM 1203 O O . SER A 1 151 ? -30.060 -12.091 35.276 1.00 47.91 151 SER A O 1
ATOM 1205 N N . GLU A 1 152 ? -30.392 -14.293 35.198 1.00 48.03 152 GLU A N 1
ATOM 1206 C CA . GLU A 1 152 ? -29.747 -14.471 33.885 1.00 48.03 152 GLU A CA 1
ATOM 1207 C C . GLU A 1 152 ? -30.524 -13.817 32.727 1.00 48.03 152 GLU A C 1
ATOM 1209 O O . GLU A 1 152 ? -29.917 -13.314 31.775 1.00 48.03 152 GLU A O 1
ATOM 1214 N N . LYS A 1 153 ? -31.859 -13.729 32.823 1.00 50.75 153 LYS A N 1
ATOM 1215 C CA . LYS A 1 153 ? -32.690 -13.031 31.826 1.00 50.75 153 LYS A CA 1
ATOM 1216 C C . LYS A 1 153 ? -32.571 -11.512 31.906 1.00 50.75 153 LYS A C 1
ATOM 1218 O O . LYS A 1 153 ? -32.466 -10.881 30.857 1.00 50.75 153 LYS A O 1
ATOM 1223 N N . LEU A 1 154 ? -32.524 -10.943 33.113 1.00 44.78 154 LEU A N 1
ATOM 1224 C CA . LEU A 1 154 ? -32.363 -9.497 33.321 1.00 44.78 154 LEU A CA 1
ATOM 1225 C C . LEU A 1 154 ? -30.982 -9.006 32.852 1.00 44.78 154 LEU A C 1
ATOM 1227 O O . LEU A 1 154 ? -30.871 -7.976 32.191 1.00 44.78 154 LEU A O 1
ATOM 1231 N N . ASN A 1 155 ? -29.935 -9.805 33.074 1.00 47.03 155 ASN A N 1
ATOM 1232 C CA . ASN A 1 155 ? -28.587 -9.504 32.580 1.00 47.03 155 ASN A CA 1
ATOM 1233 C C . ASN A 1 155 ? -28.516 -9.561 31.041 1.00 47.03 155 ASN A C 1
ATOM 1235 O O . ASN A 1 155 ? -27.830 -8.764 30.400 1.00 47.03 155 ASN A O 1
ATOM 1239 N N . SER A 1 156 ? -29.239 -10.498 30.421 1.00 54.56 156 SER A N 1
ATOM 1240 C CA . SER A 1 156 ? -29.253 -10.674 28.962 1.00 54.56 156 SER A CA 1
ATOM 1241 C C . SER A 1 156 ? -29.988 -9.545 28.230 1.00 54.56 156 SER A C 1
ATOM 1243 O O . SER A 1 156 ? -29.599 -9.179 27.121 1.00 54.56 156 SER A O 1
ATOM 1245 N N . THR A 1 157 ? -31.031 -8.963 28.829 1.00 56.00 157 THR A N 1
ATOM 1246 C CA . THR A 1 157 ? -31.758 -7.828 28.238 1.00 56.00 157 THR A CA 1
ATOM 1247 C C . THR A 1 157 ? -30.976 -6.527 28.369 1.00 56.00 157 THR A C 1
ATOM 1249 O O . THR A 1 157 ? -30.784 -5.836 27.366 1.00 56.00 157 THR A O 1
ATOM 1252 N N . ASP A 1 158 ? -30.420 -6.254 29.551 1.00 58.53 158 ASP A N 1
ATOM 1253 C CA . ASP A 1 158 ? -29.632 -5.042 29.805 1.00 58.53 158 ASP A CA 1
ATOM 1254 C C . ASP A 1 158 ? -28.339 -5.023 28.970 1.00 58.53 158 ASP A C 1
ATOM 1256 O O . ASP A 1 158 ? -27.946 -3.988 28.425 1.00 58.53 158 ASP A O 1
ATOM 1260 N N . THR A 1 159 ? -27.700 -6.184 28.775 1.00 61.72 159 THR A N 1
ATOM 1261 C CA . THR A 1 159 ? -26.523 -6.301 27.895 1.00 61.72 159 THR A CA 1
ATOM 1262 C C . THR A 1 159 ? -26.866 -6.067 26.425 1.00 61.72 159 THR A C 1
ATOM 1264 O O . THR A 1 159 ? -26.041 -5.524 25.692 1.00 61.72 159 THR A O 1
ATOM 1267 N N . MET A 1 160 ? -28.067 -6.433 25.968 1.00 62.81 160 MET A N 1
ATOM 1268 C CA . MET A 1 160 ? -28.513 -6.189 24.592 1.00 62.81 160 MET A CA 1
ATOM 1269 C C . MET A 1 160 ? -28.774 -4.698 24.335 1.00 62.81 160 MET A C 1
ATOM 1271 O O . MET A 1 160 ? -28.470 -4.190 23.254 1.00 62.81 160 MET A O 1
ATOM 1275 N N . GLU A 1 161 ? -29.306 -3.983 25.327 1.00 70.88 161 GLU A N 1
ATOM 1276 C CA . GLU A 1 161 ? -29.539 -2.536 25.260 1.00 70.88 161 GLU A CA 1
ATOM 1277 C C . GLU A 1 161 ? -28.229 -1.743 25.281 1.00 70.88 161 GLU A C 1
ATOM 1279 O O . GLU A 1 161 ? -28.028 -0.860 24.443 1.00 70.88 161 GLU A O 1
ATOM 1284 N N . GLN A 1 162 ? -27.286 -2.121 26.148 1.00 67.50 162 GLN A N 1
ATOM 1285 C CA . GLN A 1 162 ? -25.943 -1.532 26.181 1.00 67.50 162 GLN A CA 1
ATOM 1286 C C . GLN A 1 162 ? -25.165 -1.796 24.884 1.00 67.50 162 GLN A C 1
ATOM 1288 O O . GLN A 1 162 ? -24.516 -0.888 24.362 1.00 67.50 162 GLN A O 1
ATOM 1293 N N . LYS A 1 163 ? -25.275 -3.007 24.313 1.00 66.88 163 LYS A N 1
ATOM 1294 C CA . LYS A 1 163 ? -24.704 -3.354 22.997 1.00 66.88 163 LYS A CA 1
ATOM 1295 C C . LYS A 1 163 ? -25.243 -2.439 21.895 1.00 66.88 163 LYS A C 1
ATOM 1297 O O . LYS A 1 163 ? -24.448 -1.883 21.144 1.00 66.88 163 LYS A O 1
ATOM 1302 N N . LYS A 1 164 ? -26.562 -2.217 21.841 1.00 74.88 164 LYS A N 1
ATOM 1303 C CA . LYS A 1 164 ? -27.189 -1.306 20.865 1.00 74.88 164 LYS A CA 1
ATOM 1304 C C . LYS A 1 164 ? -26.738 0.146 21.041 1.00 74.88 164 LYS A C 1
ATOM 1306 O O . LYS A 1 164 ? -26.502 0.833 20.050 1.00 74.88 164 LYS A O 1
ATOM 1311 N N . GLN A 1 165 ? -26.600 0.619 22.280 1.00 75.00 165 GLN A N 1
ATOM 1312 C CA . GLN A 1 165 ? -26.116 1.975 22.553 1.00 75.00 165 GLN A CA 1
ATOM 1313 C C . GLN A 1 165 ? -24.653 2.151 22.130 1.00 75.00 165 GLN A C 1
ATOM 1315 O O . GLN A 1 165 ? -24.336 3.107 21.425 1.00 75.00 165 GLN A O 1
ATOM 1320 N N . LEU A 1 166 ? -23.776 1.209 22.482 1.00 71.88 166 LEU A N 1
ATOM 1321 C CA . LEU A 1 166 ? -22.364 1.248 22.100 1.00 71.88 166 LEU A CA 1
ATOM 1322 C C . LEU A 1 166 ? -22.188 1.178 20.576 1.00 71.88 166 LEU A C 1
ATOM 1324 O O . LEU A 1 166 ? -21.423 1.952 20.004 1.00 71.88 166 LEU A O 1
ATOM 1328 N N . GLU A 1 167 ? -22.937 0.295 19.913 1.00 72.50 167 GLU A N 1
ATOM 1329 C CA . GLU A 1 167 ? -22.962 0.186 18.453 1.00 72.50 167 GLU A CA 1
ATOM 1330 C C . GLU A 1 167 ? -23.408 1.511 17.815 1.00 72.50 167 GLU A C 1
ATOM 1332 O O . GLU A 1 167 ? -22.764 2.005 16.891 1.00 72.50 167 GLU A O 1
ATOM 1337 N N . SER A 1 168 ? -24.436 2.160 18.370 1.00 76.38 168 SER A N 1
ATOM 1338 C CA . SER A 1 168 ? -24.887 3.464 17.879 1.00 76.38 168 SER A CA 1
ATOM 1339 C C . SER A 1 168 ? -23.847 4.578 18.046 1.00 76.38 168 SER A C 1
ATOM 1341 O O . SER A 1 168 ? -23.785 5.462 17.201 1.00 76.38 168 SER A O 1
ATOM 1343 N N . ILE A 1 169 ? -23.012 4.530 19.090 1.00 73.31 169 ILE A N 1
ATOM 1344 C CA . ILE A 1 169 ? -21.978 5.542 19.361 1.00 73.31 169 ILE A CA 1
ATOM 1345 C C . ILE A 1 169 ? -20.742 5.326 18.480 1.00 73.31 169 ILE A C 1
ATOM 1347 O O . ILE A 1 169 ? -20.147 6.292 18.012 1.00 73.31 169 ILE A O 1
ATOM 1351 N N . ILE A 1 170 ? -20.342 4.070 18.260 1.00 76.94 170 ILE A N 1
ATOM 1352 C CA . ILE A 1 170 ? -19.127 3.730 17.504 1.00 76.94 170 ILE A CA 1
ATOM 1353 C C . ILE A 1 170 ? -19.362 3.820 15.992 1.00 76.94 170 ILE A C 1
ATOM 1355 O O . ILE A 1 170 ? -18.447 4.193 15.258 1.00 76.94 170 ILE A O 1
ATOM 1359 N N . PHE A 1 171 ? -20.558 3.455 15.517 1.00 71.00 171 PHE A N 1
ATOM 1360 C CA . PHE A 1 171 ? -20.832 3.300 14.085 1.00 71.00 171 PHE A CA 1
ATOM 1361 C C . PHE A 1 171 ? -21.712 4.393 13.475 1.00 71.00 171 PHE A C 1
ATOM 1363 O O . PHE A 1 171 ? -21.880 4.397 12.256 1.00 71.00 171 PHE A O 1
ATOM 1370 N N . ARG A 1 172 ? -22.248 5.338 14.260 1.00 66.88 172 ARG A N 1
ATOM 1371 C CA . ARG A 1 172 ? -22.811 6.564 13.679 1.00 66.88 172 ARG A CA 1
ATOM 1372 C C . ARG A 1 172 ? -21.702 7.581 13.481 1.00 66.88 172 ARG A C 1
ATOM 1374 O O . ARG A 1 172 ? -21.069 8.024 14.436 1.00 66.88 172 ARG A O 1
ATOM 1381 N N . GLU A 1 173 ? -21.490 7.953 12.225 1.00 66.69 173 GLU A N 1
ATOM 1382 C CA . GLU A 1 173 ? -20.723 9.139 11.873 1.00 66.69 173 GLU A CA 1
ATOM 1383 C C . GLU A 1 173 ? -21.307 10.326 12.648 1.00 66.69 173 GLU A C 1
ATOM 1385 O O . GLU A 1 173 ? -22.519 10.550 12.640 1.00 66.69 173 GLU A O 1
ATOM 1390 N N . ARG A 1 174 ? -20.464 11.014 13.424 1.00 63.84 174 ARG A N 1
ATOM 1391 C CA . ARG A 1 174 ? -20.912 12.127 14.260 1.00 63.84 174 ARG A CA 1
ATOM 1392 C C . ARG A 1 174 ? -21.450 13.201 13.326 1.00 63.84 174 ARG A C 1
ATOM 1394 O O . ARG A 1 174 ? -20.672 13.788 12.581 1.00 63.84 174 ARG A O 1
ATOM 1401 N N . GLU A 1 175 ? -22.756 13.446 13.377 1.00 69.69 175 GLU A N 1
ATOM 1402 C CA . GLU A 1 175 ? -23.394 14.545 12.655 1.00 69.69 175 GLU A CA 1
ATOM 1403 C C . GLU A 1 175 ? -22.829 15.855 13.209 1.00 69.69 175 GLU A C 1
ATOM 1405 O O . GLU A 1 175 ? -23.221 16.349 14.267 1.00 69.69 175 GLU A O 1
ATOM 1410 N N . ILE A 1 176 ? -21.794 16.361 12.543 1.00 75.88 176 ILE A N 1
ATOM 1411 C CA . ILE A 1 176 ? -21.257 17.684 12.807 1.00 75.88 176 ILE A CA 1
ATOM 1412 C C . ILE A 1 176 ? -22.256 18.642 12.180 1.00 75.88 176 ILE A C 1
ATOM 1414 O O . ILE A 1 176 ? -22.450 18.629 10.966 1.00 75.88 176 ILE A O 1
ATOM 1418 N N . ASP A 1 177 ? -22.896 19.456 13.012 1.00 83.19 177 ASP A N 1
ATOM 1419 C CA . ASP A 1 177 ? -23.713 20.565 12.541 1.00 83.19 177 ASP A CA 1
ATOM 1420 C C . ASP A 1 177 ? -22.796 21.612 11.899 1.00 83.19 177 ASP A C 1
ATOM 1422 O O . ASP A 1 177 ? -22.272 22.512 12.558 1.00 83.19 177 ASP A O 1
ATOM 1426 N N . VAL A 1 178 ? -22.542 21.428 10.602 1.00 85.25 178 VAL A N 1
ATOM 1427 C CA . VAL A 1 178 ? -21.692 22.309 9.797 1.00 85.25 178 VAL A CA 1
ATOM 1428 C C . VAL A 1 178 ? -22.249 23.726 9.820 1.00 85.25 178 VAL A C 1
ATOM 1430 O O . VAL A 1 178 ? -21.486 24.668 9.986 1.00 85.25 178 VAL A O 1
ATOM 1433 N N . HIS A 1 179 ? -23.573 23.872 9.758 1.00 86.62 179 HIS A N 1
ATOM 1434 C CA . HIS A 1 179 ? -24.228 25.173 9.769 1.00 86.62 179 HIS A CA 1
ATOM 1435 C C . HIS A 1 179 ? -24.061 25.877 11.123 1.00 86.62 179 HIS A C 1
ATOM 1437 O O . HIS A 1 179 ? -23.753 27.065 11.169 1.00 86.62 179 HIS A O 1
ATOM 1443 N N . GLY A 1 180 ? -24.217 25.157 12.236 1.00 88.00 180 GLY A N 1
ATOM 1444 C CA . GLY A 1 180 ? -23.967 25.699 13.574 1.00 88.00 180 GLY A CA 1
ATOM 1445 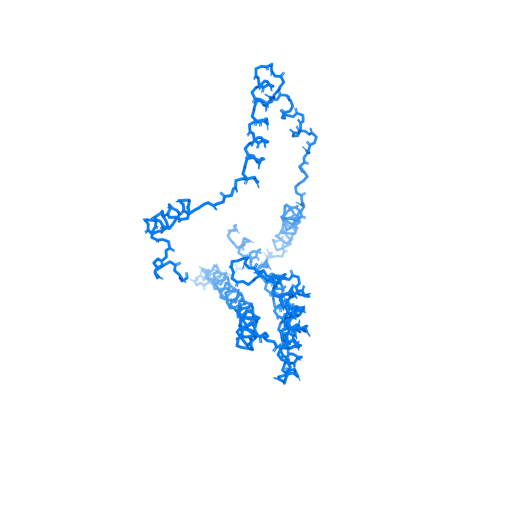C C . GLY A 1 180 ? -22.504 26.089 13.797 1.00 88.00 180 GLY A C 1
ATOM 1446 O O . GLY A 1 180 ? -22.218 27.116 14.413 1.00 88.00 180 GLY A O 1
ATOM 1447 N N . LEU A 1 181 ? -21.568 25.301 13.263 1.00 86.19 181 LEU A N 1
ATOM 1448 C CA . LEU A 1 181 ? -20.137 25.590 13.349 1.00 86.19 181 LEU A CA 1
ATOM 1449 C C . LEU A 1 181 ? -19.747 26.790 12.476 1.00 86.19 181 LEU A C 1
ATOM 1451 O O . LEU A 1 181 ? -18.991 27.647 12.929 1.00 86.19 181 LEU A O 1
ATOM 1455 N N . GLU A 1 182 ? -20.279 26.880 11.259 1.00 87.75 182 GLU A N 1
ATOM 1456 C CA . GLU A 1 182 ? -20.098 28.030 10.369 1.00 87.75 182 GLU A CA 1
ATOM 1457 C C . GLU A 1 182 ? -20.681 29.303 10.986 1.00 87.75 182 GLU A C 1
ATOM 1459 O O . GLU A 1 182 ? -19.973 30.303 11.061 1.00 87.75 182 GLU A O 1
ATOM 1464 N N . ALA A 1 183 ? -21.901 29.244 11.531 1.00 91.06 183 ALA A N 1
ATOM 1465 C CA . ALA A 1 183 ? -22.524 30.372 12.219 1.00 91.06 183 ALA A CA 1
ATOM 1466 C C . ALA A 1 183 ? -21.709 30.830 13.438 1.00 91.06 183 ALA A C 1
ATOM 1468 O O . ALA A 1 183 ? -21.525 32.026 13.644 1.00 91.06 183 ALA A O 1
ATOM 1469 N N . TYR A 1 184 ? -21.174 29.891 14.226 1.00 88.94 184 TYR A N 1
ATOM 1470 C CA . TYR A 1 184 ? -20.301 30.212 15.355 1.00 88.94 184 TYR A CA 1
ATOM 1471 C C . TYR A 1 184 ? -18.994 30.879 14.910 1.00 88.94 184 TYR A C 1
ATOM 1473 O O . TYR A 1 184 ? -18.548 31.840 15.529 1.00 88.94 184 TYR A O 1
ATOM 1481 N N . LEU A 1 185 ? -18.363 30.382 13.843 1.00 85.94 185 LEU A N 1
ATOM 1482 C CA . LEU A 1 185 ? -17.141 30.987 13.314 1.00 85.94 185 LEU A CA 1
ATOM 1483 C C . LEU A 1 185 ? -17.411 32.364 12.698 1.00 85.94 185 LEU A C 1
ATOM 1485 O O . LEU A 1 185 ? -16.587 33.262 12.845 1.00 85.94 185 LE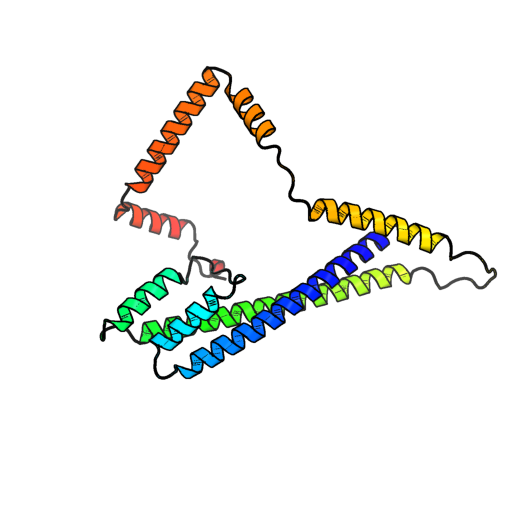U A O 1
ATOM 1489 N N . GLU A 1 186 ? -18.547 32.551 12.034 1.00 86.31 186 GLU A N 1
ATOM 1490 C CA . GLU A 1 186 ? -18.941 33.843 11.473 1.00 86.31 186 GLU A CA 1
ATOM 1491 C C . GLU A 1 186 ? -19.250 34.868 12.573 1.00 86.31 186 GLU A C 1
ATOM 1493 O O . GLU A 1 186 ? -18.814 36.014 12.472 1.00 86.31 186 GLU A O 1
ATOM 1498 N N . ASP A 1 187 ? -19.886 34.442 13.667 1.00 90.31 187 ASP A N 1
ATOM 1499 C CA . ASP A 1 187 ? -20.096 35.263 14.864 1.00 90.31 187 ASP A CA 1
ATOM 1500 C C . ASP A 1 187 ? -18.772 35.603 15.572 1.00 90.31 187 ASP A C 1
ATOM 1502 O O . ASP A 1 187 ? -18.527 36.757 15.925 1.00 90.31 187 ASP A O 1
ATOM 1506 N N . LEU A 1 188 ? -17.856 34.636 15.699 1.00 87.62 188 LEU A N 1
ATOM 1507 C CA . LEU A 1 188 ? -16.545 34.827 16.335 1.00 87.62 188 LEU A CA 1
ATOM 1508 C C . LEU A 1 188 ? -15.674 35.861 15.603 1.00 87.62 188 LEU A C 1
ATOM 1510 O O . LEU A 1 188 ? -14.882 36.564 16.230 1.00 87.62 188 LEU A O 1
ATOM 1514 N N . PHE A 1 189 ? -15.824 35.959 14.281 1.00 84.69 189 PHE A N 1
ATOM 1515 C CA . PHE A 1 189 ? -15.153 36.952 13.442 1.00 84.69 189 PHE A CA 1
ATOM 1516 C C . PHE A 1 189 ? -16.120 38.034 12.941 1.00 84.69 189 PHE A C 1
ATOM 1518 O O . PHE A 1 189 ? -15.894 38.607 11.879 1.00 84.69 189 PHE A O 1
ATOM 1525 N N . SER A 1 190 ? -17.198 38.325 13.672 1.00 84.50 190 SER A N 1
ATOM 1526 C CA . SER A 1 190 ? -18.149 39.384 13.303 1.00 84.50 190 SER A CA 1
ATOM 1527 C C . SER A 1 190 ? -17.636 40.789 13.635 1.00 84.50 190 SER A C 1
ATOM 1529 O O . SER A 1 190 ? -18.034 41.760 12.988 1.00 84.50 190 SER A O 1
ATOM 1531 N N . ASP A 1 191 ? -16.725 40.899 14.608 1.00 92.06 191 ASP A N 1
ATOM 1532 C CA . ASP A 1 191 ? -16.134 42.171 15.014 1.00 92.06 191 ASP A CA 1
ATOM 1533 C C . ASP A 1 191 ? -15.206 42.735 13.928 1.00 92.06 191 ASP A C 1
ATOM 1535 O O . ASP A 1 191 ? -14.487 42.001 13.246 1.00 92.06 191 ASP A O 1
ATOM 1539 N N . LYS A 1 192 ? -15.196 44.059 13.774 1.00 86.81 192 LYS A N 1
ATOM 1540 C CA . LYS A 1 192 ? -14.490 44.744 12.683 1.00 86.81 192 LYS A CA 1
ATOM 1541 C C . LYS A 1 192 ? -12.985 44.468 12.719 1.00 86.81 192 LYS A C 1
ATOM 1543 O O . LYS A 1 192 ? -12.391 44.170 11.682 1.00 86.81 192 LYS A O 1
ATOM 1548 N N . ASP A 1 193 ? -12.396 44.502 13.911 1.00 87.94 193 ASP A N 1
ATOM 1549 C CA . ASP A 1 193 ? -10.971 44.232 14.118 1.00 87.94 193 ASP A CA 1
ATOM 1550 C C . ASP A 1 193 ? -10.642 42.753 13.843 1.00 87.94 193 ASP A C 1
ATOM 1552 O O . ASP A 1 193 ? -9.602 42.424 13.265 1.00 87.94 193 ASP A O 1
ATOM 1556 N N . ALA A 1 194 ? -11.564 41.847 14.191 1.00 86.81 194 ALA A N 1
ATOM 1557 C CA . ALA A 1 194 ? -11.432 40.417 13.933 1.00 86.81 194 ALA A CA 1
ATOM 1558 C C . ALA A 1 194 ? -11.524 40.098 12.430 1.00 86.81 194 ALA A C 1
ATOM 1560 O O . ALA A 1 194 ? -10.731 39.296 11.928 1.00 86.81 194 ALA A O 1
ATOM 1561 N N . GLN A 1 195 ? -12.424 40.755 11.689 1.00 88.38 195 GLN A N 1
ATOM 1562 C CA . GLN A 1 195 ? -12.521 40.628 10.230 1.00 88.38 195 GLN A CA 1
ATOM 1563 C C . GLN A 1 195 ? -11.262 41.130 9.530 1.00 88.38 195 GLN A C 1
ATOM 1565 O O . GLN A 1 195 ? -10.751 40.460 8.629 1.00 88.38 195 GLN A O 1
ATOM 1570 N N . GLU A 1 196 ? -10.734 42.279 9.950 1.00 91.62 196 GLU A N 1
ATOM 1571 C CA . GLU A 1 196 ? -9.508 42.839 9.382 1.00 91.62 196 GLU A CA 1
ATOM 1572 C C . GLU A 1 196 ? -8.310 41.907 9.616 1.00 91.62 196 GLU A C 1
ATOM 1574 O O . GLU A 1 196 ? -7.568 41.597 8.677 1.00 91.62 196 GLU A O 1
ATOM 1579 N N . ALA A 1 197 ? -8.177 41.355 10.827 1.00 90.19 197 ALA A N 1
ATOM 1580 C CA . ALA A 1 197 ? -7.157 40.358 11.144 1.00 90.19 197 ALA A CA 1
ATOM 1581 C C . ALA A 1 197 ? -7.313 39.067 10.317 1.00 90.19 197 ALA A C 1
ATOM 1583 O O . ALA A 1 197 ? -6.318 38.518 9.830 1.00 90.19 197 ALA A O 1
ATOM 1584 N N . LEU A 1 198 ? -8.548 38.593 10.111 1.00 89.75 198 LEU A N 1
ATOM 1585 C CA . LEU A 1 198 ? -8.841 37.404 9.304 1.00 89.75 198 LEU A CA 1
ATOM 1586 C C . LEU A 1 198 ? -8.454 37.634 7.834 1.00 89.75 198 LEU A C 1
ATOM 1588 O O . LEU A 1 198 ? -7.782 36.801 7.220 1.00 89.75 198 LEU A O 1
ATOM 1592 N N . ILE A 1 199 ? -8.829 38.781 7.263 1.00 92.75 199 ILE A N 1
ATOM 1593 C CA . ILE A 1 199 ? -8.471 39.151 5.888 1.00 92.75 199 ILE A CA 1
ATOM 1594 C C . ILE A 1 199 ? -6.950 39.239 5.748 1.00 92.75 199 ILE A C 1
ATOM 1596 O O . ILE A 1 199 ? -6.388 38.634 4.831 1.00 92.75 199 ILE A O 1
ATOM 1600 N N . ALA A 1 200 ? -6.270 39.913 6.678 1.00 94.31 200 ALA A N 1
ATOM 1601 C CA . ALA A 1 200 ? -4.815 40.017 6.678 1.00 94.31 200 ALA A CA 1
ATOM 1602 C C . ALA A 1 200 ? -4.141 38.635 6.736 1.00 94.31 200 ALA A C 1
ATOM 1604 O O . ALA A 1 200 ? -3.199 38.366 5.985 1.00 94.31 200 ALA A O 1
ATOM 1605 N N . LEU A 1 201 ? -4.653 37.727 7.572 1.00 94.06 201 LEU A N 1
ATOM 1606 C CA . LEU A 1 201 ? -4.155 36.357 7.672 1.00 94.06 201 LEU A CA 1
ATOM 1607 C C . LEU A 1 201 ? -4.384 35.564 6.379 1.00 94.06 201 LEU A C 1
ATOM 1609 O O . LEU A 1 201 ? -3.456 34.911 5.902 1.00 94.06 201 LEU A O 1
ATOM 1613 N N . ARG A 1 202 ? -5.576 35.649 5.774 1.00 94.31 202 ARG A N 1
ATOM 1614 C CA . ARG A 1 202 ? -5.881 34.993 4.489 1.00 94.31 202 ARG A CA 1
ATOM 1615 C C . ARG A 1 202 ? -4.952 35.477 3.379 1.00 94.31 202 ARG A C 1
ATOM 1617 O O . ARG A 1 202 ? -4.401 34.654 2.652 1.00 94.31 202 ARG A O 1
ATOM 1624 N N . VAL A 1 203 ? -4.724 36.788 3.282 1.00 96.00 203 VAL A N 1
ATOM 1625 C CA . VAL A 1 203 ? -3.794 37.373 2.302 1.00 96.00 203 VAL A CA 1
ATOM 1626 C C . VAL A 1 203 ? -2.364 36.899 2.562 1.00 96.00 203 VAL A C 1
ATOM 1628 O O . VAL A 1 203 ? -1.665 36.495 1.631 1.00 96.00 203 VAL A O 1
ATOM 1631 N N . ARG A 1 204 ? -1.923 36.876 3.824 1.00 96.19 204 ARG A N 1
ATOM 1632 C CA . ARG A 1 204 ? -0.586 36.393 4.192 1.00 96.19 204 ARG A CA 1
ATOM 1633 C C . ARG A 1 204 ? -0.396 34.914 3.858 1.00 96.19 204 ARG A C 1
ATOM 1635 O O . ARG A 1 204 ? 0.668 34.528 3.388 1.00 96.19 204 ARG A O 1
ATOM 1642 N N . LEU A 1 205 ? -1.419 34.091 4.071 1.00 95.25 205 LEU A N 1
ATOM 1643 C CA . LEU A 1 205 ? -1.361 32.666 3.767 1.00 95.25 205 LEU A CA 1
ATOM 1644 C C . LEU A 1 205 ? -1.345 32.411 2.255 1.00 95.25 205 LEU A C 1
ATOM 1646 O O . LEU A 1 205 ? -0.554 31.596 1.786 1.00 95.25 205 LEU A O 1
ATOM 1650 N N . ALA A 1 206 ? -2.165 33.138 1.491 1.00 94.06 206 ALA A N 1
ATOM 1651 C CA . ALA A 1 206 ? -2.177 33.056 0.033 1.00 94.06 206 ALA A CA 1
ATOM 1652 C C . ALA A 1 206 ? -0.828 33.486 -0.566 1.00 94.06 206 ALA A C 1
ATOM 1654 O O . ALA A 1 206 ? -0.236 32.749 -1.351 1.00 94.06 206 ALA A O 1
ATOM 1655 N N . THR A 1 207 ? -0.293 34.628 -0.125 1.00 94.94 207 THR A N 1
ATOM 1656 C CA . THR A 1 207 ? 1.017 35.125 -0.580 1.00 94.94 207 THR A CA 1
ATOM 1657 C C . THR A 1 207 ? 2.157 34.196 -0.175 1.00 94.94 207 THR A C 1
ATOM 1659 O O . THR A 1 207 ? 3.044 33.936 -0.988 1.00 94.94 207 THR A O 1
ATOM 1662 N N . PHE A 1 208 ? 2.127 33.634 1.037 1.00 95.06 208 PHE A N 1
ATOM 1663 C CA . PHE A 1 208 ? 3.076 32.604 1.457 1.00 95.06 208 PHE A CA 1
ATOM 1664 C C . PHE A 1 208 ? 2.991 31.362 0.565 1.00 95.06 208 PHE A C 1
ATOM 1666 O O . PHE A 1 208 ? 4.020 30.896 0.084 1.00 95.06 208 PHE A O 1
ATOM 1673 N N . GLY A 1 209 ? 1.785 30.854 0.295 1.00 93.44 209 GLY A N 1
ATOM 1674 C CA . GLY A 1 209 ? 1.577 29.692 -0.569 1.00 93.44 209 GLY A CA 1
ATOM 1675 C C . GLY A 1 209 ? 2.066 29.922 -2.000 1.00 93.44 209 GLY A C 1
ATOM 1676 O O . GLY A 1 209 ? 2.742 29.063 -2.566 1.00 93.44 209 GLY A O 1
ATOM 1677 N N . ASP A 1 210 ? 1.793 31.095 -2.570 1.00 93.19 210 ASP A N 1
ATOM 1678 C CA . ASP A 1 210 ? 2.285 31.471 -3.898 1.00 93.19 210 ASP A CA 1
ATOM 1679 C C . ASP A 1 210 ? 3.805 31.637 -3.928 1.00 93.19 210 ASP A C 1
ATOM 1681 O O . ASP A 1 210 ? 4.450 31.240 -4.901 1.00 93.19 210 ASP A O 1
ATOM 1685 N N . THR A 1 211 ? 4.387 32.177 -2.856 1.00 93.00 211 THR A N 1
ATOM 1686 C CA . THR A 1 211 ? 5.842 32.283 -2.704 1.00 93.00 211 THR A CA 1
ATOM 1687 C C . THR A 1 211 ? 6.456 30.890 -2.646 1.00 93.00 211 THR A C 1
ATOM 1689 O O . THR A 1 211 ? 7.325 30.589 -3.453 1.00 93.00 211 THR A O 1
ATOM 1692 N N . LEU A 1 212 ? 5.940 30.002 -1.791 1.00 89.88 212 LEU A N 1
ATOM 1693 C CA . LEU A 1 212 ? 6.424 28.629 -1.633 1.00 89.88 212 LEU A CA 1
ATOM 1694 C C . LEU A 1 212 ? 6.327 27.810 -2.932 1.00 89.88 212 LEU A C 1
ATOM 1696 O O . LEU A 1 212 ? 7.190 26.989 -3.229 1.00 89.88 212 LEU A O 1
ATOM 1700 N N . ARG A 1 213 ? 5.286 28.036 -3.742 1.00 87.19 213 ARG A N 1
ATOM 1701 C CA . ARG A 1 213 ? 5.146 27.391 -5.059 1.00 87.19 213 ARG A CA 1
ATOM 1702 C C . ARG A 1 213 ? 6.176 27.873 -6.077 1.00 87.19 213 ARG A C 1
ATOM 1704 O O . ARG A 1 213 ? 6.509 27.131 -6.995 1.00 87.19 213 ARG A O 1
ATOM 1711 N N . ARG A 1 214 ? 6.626 29.124 -5.960 1.00 89.56 214 ARG A N 1
ATOM 1712 C CA . ARG A 1 214 ? 7.568 29.761 -6.893 1.00 89.56 214 ARG A CA 1
ATOM 1713 C C . ARG A 1 214 ? 9.016 29.674 -6.426 1.00 89.56 214 ARG A C 1
ATOM 1715 O O . ARG A 1 214 ? 9.913 29.866 -7.242 1.00 89.56 214 ARG A O 1
ATOM 1722 N N . THR A 1 215 ? 9.254 29.413 -5.143 1.00 86.56 215 THR A N 1
ATOM 1723 C CA . THR A 1 215 ? 10.600 29.268 -4.593 1.00 86.56 215 THR A CA 1
ATOM 1724 C C . THR A 1 215 ? 11.275 28.045 -5.190 1.00 86.56 215 THR A C 1
ATOM 1726 O O . THR A 1 215 ? 10.806 26.919 -5.037 1.00 86.56 215 THR A O 1
ATOM 1729 N N . THR A 1 216 ? 12.395 28.275 -5.864 1.00 87.62 216 THR A N 1
ATOM 1730 C CA . THR A 1 216 ? 13.296 27.227 -6.336 1.00 87.62 216 THR A CA 1
ATOM 1731 C C . THR A 1 216 ? 14.345 26.956 -5.270 1.00 87.62 216 THR A C 1
ATOM 1733 O O . THR A 1 216 ? 14.972 27.898 -4.788 1.00 87.62 216 THR A O 1
ATOM 1736 N N . ILE A 1 217 ? 14.558 25.684 -4.941 1.00 88.06 217 ILE A N 1
ATOM 1737 C CA . ILE A 1 217 ? 15.615 25.262 -4.018 1.00 88.06 217 ILE A CA 1
ATOM 1738 C C . ILE A 1 217 ? 16.966 25.516 -4.692 1.00 88.06 217 ILE A C 1
ATOM 1740 O O . ILE A 1 217 ? 17.195 25.045 -5.808 1.00 88.06 217 ILE A O 1
ATOM 1744 N N . ASN A 1 218 ? 17.840 26.272 -4.033 1.00 90.06 218 ASN A N 1
ATOM 1745 C CA . ASN A 1 218 ? 19.188 26.556 -4.521 1.00 90.06 218 ASN A CA 1
ATOM 1746 C C . ASN A 1 218 ? 20.253 25.727 -3.769 1.00 90.06 218 ASN A C 1
ATOM 1748 O O . ASN A 1 218 ? 19.956 24.981 -2.836 1.00 90.06 218 ASN A O 1
ATOM 1752 N N . GLU A 1 219 ? 21.514 25.842 -4.193 1.00 90.75 219 GLU A N 1
ATOM 1753 C CA . GLU A 1 219 ? 22.634 25.114 -3.581 1.00 90.75 219 GLU A CA 1
ATOM 1754 C C . GLU A 1 219 ? 22.833 25.472 -2.099 1.00 90.75 219 GLU A C 1
ATOM 1756 O O . GLU A 1 219 ? 23.107 24.591 -1.285 1.00 90.75 219 GLU A O 1
ATOM 1761 N N . TYR A 1 220 ? 22.608 26.736 -1.728 1.00 91.19 220 TYR A N 1
ATOM 1762 C CA . TYR A 1 220 ? 22.679 27.194 -0.340 1.00 91.19 220 TYR A CA 1
ATOM 1763 C C . TYR A 1 220 ? 21.602 26.532 0.531 1.00 91.19 220 TYR A C 1
ATOM 1765 O O . TYR A 1 220 ? 21.907 26.055 1.623 1.00 91.19 220 TYR A O 1
ATOM 1773 N N . ASP A 1 221 ? 20.367 26.429 0.037 1.00 89.81 221 ASP A N 1
ATOM 1774 C CA . ASP A 1 221 ? 19.258 25.772 0.735 1.00 89.81 221 ASP A CA 1
ATOM 1775 C C . ASP A 1 221 ? 19.544 24.277 0.946 1.00 89.81 221 ASP A C 1
ATOM 1777 O O . ASP A 1 221 ? 19.254 23.729 2.013 1.00 89.81 221 ASP A O 1
ATOM 1781 N N . MET A 1 222 ? 20.162 23.621 -0.044 1.00 90.81 222 MET A N 1
ATOM 1782 C CA . MET A 1 222 ? 20.592 22.223 0.051 1.00 90.81 222 MET A CA 1
ATOM 1783 C C . MET A 1 222 ? 21.718 22.037 1.069 1.00 90.81 222 MET A C 1
ATOM 1785 O O . MET A 1 222 ? 21.644 21.129 1.898 1.00 90.81 222 MET A O 1
ATOM 1789 N N . GLU A 1 223 ? 22.733 22.903 1.053 1.00 93.88 223 GLU A N 1
ATOM 1790 C CA . GLU A 1 223 ? 23.819 22.879 2.036 1.00 93.88 223 GLU A CA 1
ATOM 1791 C C . GLU A 1 223 ? 23.273 23.066 3.460 1.00 93.88 223 GLU A C 1
ATOM 1793 O O . GLU A 1 223 ? 23.656 22.342 4.385 1.00 93.88 223 GLU A O 1
ATOM 1798 N N . TRP A 1 224 ? 22.331 23.995 3.636 1.00 92.75 224 TRP A N 1
ATOM 1799 C CA . TRP A 1 224 ? 21.689 24.252 4.922 1.00 92.75 224 TRP A CA 1
ATOM 1800 C C . TRP A 1 224 ? 20.817 23.079 5.379 1.00 92.75 224 TRP A C 1
ATOM 1802 O O . TRP A 1 224 ? 20.888 22.684 6.544 1.00 92.75 224 TRP A O 1
ATOM 1812 N N . CYS A 1 225 ? 20.053 22.467 4.469 1.00 89.94 225 CYS A N 1
ATOM 1813 C CA . CYS A 1 225 ? 19.292 21.249 4.752 1.00 89.94 225 CYS A CA 1
ATOM 1814 C C . CYS A 1 225 ? 20.207 20.110 5.206 1.00 89.94 225 CYS A C 1
ATOM 1816 O O . CYS A 1 225 ? 19.936 19.492 6.232 1.00 89.94 225 CYS A O 1
ATOM 1818 N N . ILE A 1 226 ? 21.314 19.864 4.497 1.00 87.88 226 ILE A N 1
ATOM 1819 C CA . ILE A 1 226 ? 22.280 18.815 4.852 1.00 87.88 226 ILE A CA 1
ATOM 1820 C C . ILE A 1 226 ? 22.868 19.082 6.241 1.00 87.88 226 ILE A C 1
ATOM 1822 O O . ILE A 1 226 ? 22.878 18.186 7.083 1.00 87.88 226 ILE A O 1
ATOM 1826 N N . LYS A 1 227 ? 23.298 20.319 6.524 1.00 90.56 227 LYS A N 1
ATOM 1827 C CA . LYS A 1 227 ? 23.825 20.695 7.847 1.00 90.56 227 LYS A CA 1
ATOM 1828 C C . LYS A 1 227 ? 22.789 20.522 8.956 1.00 90.56 227 LYS A C 1
ATOM 1830 O O . LYS A 1 227 ? 23.116 19.968 10.001 1.00 90.56 227 LYS A O 1
ATOM 1835 N N . SER A 1 228 ? 21.547 20.951 8.731 1.00 90.38 228 SER A N 1
ATOM 1836 C CA . SER A 1 228 ? 20.458 20.790 9.700 1.00 90.38 228 SER A CA 1
ATOM 1837 C C . SER A 1 228 ? 20.128 19.319 9.947 1.00 90.38 228 SER A C 1
ATOM 1839 O O . SER A 1 228 ? 19.837 18.932 11.076 1.00 90.38 228 SER A O 1
ATOM 1841 N N . LEU A 1 229 ? 20.173 18.494 8.904 1.00 87.75 229 LEU A N 1
ATOM 1842 C CA . LEU A 1 229 ? 19.836 17.077 8.964 1.00 87.75 229 LEU A CA 1
ATOM 1843 C C . LEU A 1 229 ? 20.938 16.254 9.653 1.00 87.75 229 LEU A C 1
ATOM 1845 O O . LEU A 1 229 ? 20.628 15.356 10.436 1.00 87.75 229 LEU A O 1
ATOM 1849 N N . LEU A 1 230 ? 22.207 16.623 9.443 1.00 85.19 230 LEU A N 1
ATOM 1850 C CA . LEU A 1 230 ? 23.347 16.113 10.212 1.00 85.19 230 LEU A CA 1
ATOM 1851 C C . LEU A 1 230 ? 23.285 16.556 11.682 1.00 85.19 230 LEU A C 1
ATOM 1853 O O . LEU A 1 230 ? 23.506 15.742 12.571 1.00 85.19 230 LEU A O 1
ATOM 1857 N N . ALA A 1 231 ? 22.944 17.819 11.956 1.00 87.06 231 ALA A N 1
ATOM 1858 C CA . ALA A 1 231 ? 22.840 18.337 13.322 1.00 87.06 231 ALA A CA 1
ATOM 1859 C C . ALA A 1 231 ? 21.683 17.710 14.119 1.00 87.06 231 ALA A C 1
ATOM 1861 O O . ALA A 1 231 ? 21.803 17.504 15.324 1.00 87.06 231 ALA A O 1
ATOM 1862 N N . ALA A 1 232 ? 20.569 17.395 13.455 1.00 83.12 232 ALA A N 1
ATOM 1863 C CA . ALA A 1 232 ? 19.414 16.746 14.072 1.00 83.12 232 ALA A CA 1
ATOM 1864 C C . ALA A 1 232 ? 19.608 15.232 14.308 1.00 83.12 232 ALA A C 1
ATOM 1866 O O . ALA A 1 232 ? 18.718 14.586 14.870 1.00 83.12 232 ALA A O 1
ATOM 1867 N N . ASP A 1 233 ? 20.744 14.671 13.872 1.00 74.81 233 ASP A N 1
ATOM 1868 C CA . ASP A 1 233 ? 21.085 13.248 13.957 1.00 74.81 233 ASP A CA 1
ATOM 1869 C C . ASP A 1 233 ? 19.909 12.349 13.524 1.00 74.81 233 ASP A C 1
ATOM 1871 O O . ASP A 1 233 ? 19.452 11.457 14.243 1.00 74.81 233 ASP A O 1
ATOM 1875 N N . LEU A 1 234 ? 19.312 12.687 12.375 1.00 68.38 234 LEU A N 1
ATOM 1876 C CA . LEU A 1 234 ? 18.174 11.968 11.785 1.00 68.38 234 LEU A CA 1
ATOM 1877 C C . LEU A 1 234 ? 18.618 10.839 10.845 1.00 68.38 234 LEU A C 1
ATOM 1879 O O . LEU A 1 234 ? 17.797 10.017 10.455 1.00 68.38 234 LEU A O 1
ATOM 1883 N N . LEU A 1 235 ? 19.905 10.806 10.487 1.00 67.00 235 LEU A N 1
ATOM 1884 C CA . LEU A 1 235 ? 20.508 9.773 9.643 1.00 67.00 235 LEU A CA 1
ATOM 1885 C C . LEU A 1 235 ? 21.292 8.720 10.430 1.00 67.00 235 LEU A C 1
ATOM 1887 O O . LEU A 1 235 ? 21.827 7.812 9.798 1.00 67.00 235 LEU A O 1
ATOM 1891 N N . SER A 1 236 ? 21.392 8.821 11.760 1.00 69.31 236 SER A N 1
ATOM 1892 C CA . SER A 1 236 ? 22.095 7.805 12.543 1.00 69.31 236 SER A CA 1
ATOM 1893 C C . SER A 1 236 ? 21.382 6.457 12.461 1.00 69.31 236 SER A C 1
ATOM 1895 O O . SER A 1 236 ? 20.153 6.376 12.524 1.00 69.31 236 SER A O 1
ATOM 1897 N N . ASP A 1 237 ? 22.170 5.384 12.344 1.00 60.09 237 ASP A N 1
ATOM 1898 C CA . ASP A 1 237 ? 21.684 4.002 12.201 1.00 60.09 237 ASP A CA 1
ATOM 1899 C C . ASP A 1 237 ? 20.695 3.597 13.308 1.00 60.09 237 ASP A C 1
ATOM 1901 O O . ASP A 1 237 ? 19.805 2.781 13.089 1.00 60.09 237 ASP A O 1
ATOM 1905 N N . ALA A 1 238 ? 20.786 4.225 14.486 1.00 58.50 238 ALA A N 1
ATOM 1906 C CA . ALA A 1 238 ? 19.887 4.003 15.617 1.00 58.50 238 ALA A CA 1
ATOM 1907 C C . ALA A 1 238 ? 18.426 4.438 15.370 1.00 58.50 238 ALA A C 1
ATOM 1909 O O . ALA A 1 238 ? 17.545 4.033 16.123 1.00 58.50 238 ALA A O 1
ATOM 1910 N N . LYS A 1 239 ? 18.159 5.268 14.351 1.00 55.75 239 LYS A N 1
ATOM 1911 C CA . LYS A 1 239 ? 16.809 5.722 13.962 1.00 55.75 239 LYS A CA 1
ATOM 1912 C C . LYS A 1 239 ? 16.340 5.154 12.616 1.00 55.75 239 LYS A C 1
ATOM 1914 O O . LYS A 1 239 ? 15.251 5.502 12.169 1.00 55.75 239 LYS A O 1
ATOM 1919 N N . GLN A 1 240 ? 17.142 4.298 11.974 1.00 51.38 240 GLN A N 1
ATOM 1920 C CA . GLN A 1 240 ? 16.790 3.628 10.713 1.00 51.38 240 GLN A CA 1
ATOM 1921 C C . GLN A 1 240 ? 16.062 2.279 10.911 1.00 51.38 240 GLN A C 1
ATOM 1923 O O . GLN A 1 240 ? 15.798 1.592 9.924 1.00 51.38 240 GLN A O 1
ATOM 1928 N N . THR A 1 241 ? 15.732 1.901 12.154 1.00 39.38 241 THR A N 1
ATOM 1929 C CA . THR A 1 241 ? 14.982 0.674 12.503 1.00 39.38 241 THR A CA 1
ATOM 1930 C C . THR A 1 241 ? 13.479 0.883 12.561 1.00 39.38 241 THR A C 1
ATOM 1932 O O . THR A 1 241 ? 13.062 1.814 13.289 1.00 39.38 241 THR A O 1
#